Protein AF-A0A7S1M3E7-F1 (afdb_monomer)

Organism: Alexandrium catenella (NCBI:txid2925)

Solvent-accessible surface area (backbone atoms only — not comparable to full-atom values): 13168 Å² total; per-residue (Å²): 103,71,41,89,35,54,87,40,98,86,36,50,91,52,65,92,75,42,93,40,41,77,85,60,61,89,62,49,70,58,52,54,51,52,51,52,52,51,52,55,52,52,52,51,54,52,50,55,52,49,52,52,51,50,50,53,51,50,52,54,50,54,52,50,51,54,53,48,52,59,55,54,52,59,52,55,64,57,51,72,75,70,72,85,82,87,80,90,82,91,82,86,82,86,90,85,92,81,80,83,90,81,87,84,89,80,87,71,83,75,78,85,78,85,79,84,75,95,72,71,78,62,70,7,64,17,31,77,38,44,92,75,67,73,38,48,60,41,88,34,52,85,39,98,84,36,48,90,52,49,50,77,21,79,31,13,60,82,58,60,86,61,48,64,58,49,56,49,49,54,52,50,51,33,41,74,72,64,78,36,78,80,75,78,81,66,84,75,72,82,61,78,89,75,76,80,76,74,83,90,70,90,132

pLDDT: mean 76.31, std 19.25, range [38.31, 95.75]

Secondary structure (DSSP, 8-state):
-B-SSTTSTT--TTGGG-SSBS-SPTTHHHHHHHHHHHHHHHHHHHHHHHHHHHHHHHHHHHHHHHHHHHHHHHHHHHHTTT--------------------------------SS-TT---SSGGGTTTTTT---B-SSTTSTT--TTGGG-SSBSSSPTTHHHHHHHHHHHHHHTTSSPPPP--TTTTS------------

Sequence (203 aa):
RPCAWFWKPQGCENGRECCHCHLCPSGEIKARRKMKVAVLRHQGSFQEQLEMQQEELGQWGAQWEAQQHAAVGFCLDREAASAETTPASEASPSPPADSQCGQSPFMLPVPLDLAASLDSPLPSTGSALHASGKCRPCAWFWKEKGCLNGQACAHCHLCPEGELKNRKKVKETAMRIGALMPARHNIDSRSPRIVKIAPVLGA

Mean predicted aligned error: 19.82 Å

Structure (mmCIF, N/CA/C/O backbone):
data_AF-A0A7S1M3E7-F1
#
_entry.id   AF-A0A7S1M3E7-F1
#
loop_
_atom_site.group_PDB
_atom_site.id
_atom_site.type_symbol
_atom_site.label_atom_id
_atom_site.label_alt_id
_atom_site.label_comp_id
_atom_site.label_asym_id
_atom_site.label_entity_id
_atom_site.label_seq_id
_atom_site.pdbx_PDB_ins_code
_atom_site.Cartn_x
_atom_site.Cartn_y
_atom_site.Cartn_z
_atom_site.occupancy
_atom_site.B_iso_or_equiv
_atom_site.auth_seq_id
_atom_site.auth_comp_id
_atom_site.auth_asym_id
_atom_site.auth_atom_id
_atom_site.pdbx_PDB_model_num
ATOM 1 N N . ARG A 1 1 ? 16.633 4.690 -4.408 1.00 85.88 1 ARG A N 1
ATOM 2 C CA . ARG A 1 1 ? 17.541 5.095 -3.299 1.00 85.88 1 ARG A CA 1
ATOM 3 C C . ARG A 1 1 ? 18.831 5.617 -3.925 1.00 85.88 1 ARG A C 1
ATOM 5 O O . ARG A 1 1 ? 19.301 4.940 -4.829 1.00 85.88 1 ARG A O 1
ATOM 12 N N . PRO A 1 2 ? 19.358 6.790 -3.534 1.00 89.94 2 PRO A N 1
ATOM 13 C CA . PRO A 1 2 ? 20.621 7.304 -4.076 1.00 89.94 2 PRO A CA 1
ATOM 14 C C . PRO A 1 2 ? 21.805 6.397 -3.706 1.00 89.94 2 PRO A C 1
ATOM 16 O O . PRO A 1 2 ? 21.796 5.793 -2.631 1.00 89.94 2 PRO A O 1
ATOM 19 N N . CYS A 1 3 ? 22.799 6.289 -4.588 1.00 90.81 3 CYS A N 1
ATOM 20 C CA . CYS A 1 3 ? 24.003 5.489 -4.353 1.00 90.81 3 CYS A CA 1
ATOM 21 C C . CYS A 1 3 ? 24.962 6.195 -3.396 1.00 90.81 3 CYS A C 1
ATOM 23 O O . CYS A 1 3 ? 25.431 7.294 -3.678 1.00 90.81 3 CYS A O 1
ATOM 25 N N . ALA A 1 4 ? 25.299 5.541 -2.284 1.00 89.19 4 ALA A N 1
ATOM 26 C CA . ALA A 1 4 ? 26.185 6.096 -1.259 1.00 89.19 4 ALA A CA 1
ATOM 27 C C . ALA A 1 4 ? 27.633 6.328 -1.725 1.00 89.19 4 ALA A C 1
ATOM 29 O O . ALA A 1 4 ? 28.342 7.119 -1.104 1.00 89.19 4 ALA A O 1
ATOM 30 N N . TRP A 1 5 ? 28.057 5.640 -2.785 1.00 90.31 5 TRP A N 1
ATOM 31 C CA . TRP A 1 5 ? 29.446 5.602 -3.244 1.00 90.31 5 TRP A CA 1
ATOM 32 C C . TRP A 1 5 ? 29.702 6.456 -4.489 1.00 90.31 5 TRP A C 1
ATOM 34 O O . TRP A 1 5 ? 30.833 6.852 -4.723 1.00 90.31 5 TRP A O 1
ATOM 44 N N . PHE A 1 6 ? 28.658 6.837 -5.234 1.00 91.75 6 PHE A N 1
ATOM 45 C CA . PHE A 1 6 ? 28.796 7.591 -6.486 1.00 91.75 6 PHE A CA 1
ATOM 46 C C . PHE A 1 6 ? 29.530 8.937 -6.331 1.00 91.75 6 PHE A C 1
ATOM 48 O O . PHE A 1 6 ? 30.342 9.288 -7.173 1.00 91.75 6 PHE A O 1
ATOM 55 N N . TRP A 1 7 ? 29.294 9.660 -5.231 1.00 88.94 7 TRP A N 1
ATOM 56 C CA . TRP A 1 7 ? 29.936 10.954 -4.944 1.00 88.94 7 TRP A CA 1
ATOM 57 C C . TRP A 1 7 ? 31.220 10.842 -4.104 1.00 88.94 7 TRP A C 1
ATOM 59 O O . TRP A 1 7 ? 31.727 11.858 -3.626 1.00 88.94 7 TRP A O 1
ATOM 69 N N . LYS A 1 8 ? 31.720 9.627 -3.844 1.00 89.06 8 LYS A N 1
ATOM 70 C CA . LYS A 1 8 ? 32.996 9.437 -3.141 1.00 89.06 8 LYS A CA 1
ATOM 71 C C . LYS A 1 8 ? 34.165 9.463 -4.130 1.00 89.06 8 LYS A C 1
ATOM 73 O O . LYS A 1 8 ? 33.954 9.138 -5.293 1.00 89.06 8 LYS A O 1
ATOM 78 N N . PRO A 1 9 ? 35.396 9.754 -3.671 1.00 90.38 9 PRO A N 1
ATOM 79 C CA . PRO A 1 9 ? 36.577 9.753 -4.535 1.00 90.38 9 PRO A CA 1
ATOM 80 C C . PRO A 1 9 ? 36.809 8.421 -5.262 1.00 90.38 9 PRO A C 1
ATOM 82 O O . PRO A 1 9 ? 37.240 8.427 -6.405 1.00 90.38 9 PRO A O 1
ATOM 85 N N . GLN A 1 10 ? 36.481 7.287 -4.625 1.00 91.25 10 GLN A N 1
ATOM 86 C CA . GLN A 1 10 ? 36.568 5.961 -5.253 1.00 91.25 10 GLN A CA 1
ATOM 87 C C . GLN A 1 10 ? 35.447 5.679 -6.275 1.00 91.25 10 GLN A C 1
ATOM 89 O O . GLN A 1 10 ? 35.550 4.736 -7.052 1.00 91.25 10 GLN A O 1
ATOM 94 N N . GLY A 1 11 ? 34.376 6.479 -6.297 1.00 89.62 11 GLY A N 1
ATOM 95 C CA . GLY A 1 11 ? 33.209 6.243 -7.144 1.00 89.62 11 GLY A CA 1
ATOM 96 C C . GLY A 1 11 ? 32.409 4.990 -6.762 1.00 89.62 11 GLY A C 1
ATOM 97 O O . GLY A 1 11 ? 32.623 4.364 -5.724 1.00 89.62 11 GLY A O 1
ATOM 98 N N . CYS A 1 12 ? 31.418 4.644 -7.589 1.00 92.56 12 CYS A N 1
ATOM 99 C CA . CYS A 1 12 ? 30.649 3.411 -7.426 1.00 92.56 12 CYS A CA 1
ATOM 100 C C . CYS A 1 12 ? 31.256 2.281 -8.266 1.00 92.56 12 CYS A C 1
ATOM 102 O O . CYS A 1 12 ? 31.207 2.337 -9.492 1.00 92.56 12 CYS A O 1
ATOM 104 N N . GLU A 1 13 ? 31.731 1.228 -7.602 1.00 92.00 13 GLU A N 1
ATOM 105 C CA . GLU A 1 13 ? 32.361 0.054 -8.232 1.00 92.00 13 GLU A CA 1
ATOM 106 C C . GLU A 1 13 ? 31.393 -0.765 -9.105 1.00 92.00 13 GLU A C 1
ATOM 108 O O . GLU A 1 13 ? 31.806 -1.393 -10.072 1.00 92.00 13 GLU A O 1
ATOM 113 N N . ASN A 1 14 ? 30.086 -0.703 -8.828 1.00 87.44 14 ASN A N 1
ATOM 114 C CA . ASN A 1 14 ? 29.070 -1.488 -9.541 1.00 87.44 14 ASN A CA 1
ATOM 115 C C . ASN A 1 14 ? 28.629 -0.871 -10.883 1.00 87.44 14 ASN A C 1
ATOM 117 O O . ASN A 1 14 ? 27.773 -1.431 -11.565 1.00 87.44 14 ASN A O 1
ATOM 121 N N . GLY A 1 15 ? 29.136 0.311 -11.255 1.00 85.44 15 GLY A N 1
ATOM 122 C CA . GLY A 1 15 ? 28.857 0.935 -12.554 1.00 85.44 15 GLY A CA 1
ATOM 123 C C . GLY A 1 15 ? 27.365 0.965 -12.934 1.00 85.44 15 GLY A C 1
ATOM 124 O O . GLY A 1 15 ? 26.545 1.544 -12.217 1.00 85.44 15 GLY A O 1
ATOM 125 N N . ARG A 1 16 ? 27.018 0.344 -14.076 1.00 84.25 16 ARG A N 1
ATOM 126 C CA . ARG A 1 16 ? 25.635 0.242 -14.602 1.00 84.25 16 ARG A CA 1
ATOM 127 C C . ARG A 1 16 ? 24.789 -0.839 -13.921 1.00 84.25 16 ARG A C 1
ATOM 129 O O . ARG A 1 16 ? 23.570 -0.810 -14.047 1.00 84.25 16 ARG A O 1
ATOM 136 N N . GLU A 1 17 ? 25.420 -1.760 -13.202 1.00 88.00 17 GLU A N 1
ATOM 137 C CA . GLU A 1 17 ? 24.751 -2.816 -12.434 1.00 88.00 17 GLU A CA 1
ATOM 138 C C . GLU A 1 17 ? 24.369 -2.342 -11.025 1.00 88.00 17 GLU A C 1
ATOM 140 O O . GLU A 1 17 ? 23.708 -3.048 -10.265 1.00 88.00 17 GLU A O 1
ATOM 145 N N . CYS A 1 18 ? 24.740 -1.110 -10.663 1.00 89.06 18 CYS A N 1
ATOM 146 C CA . CYS A 1 18 ? 24.348 -0.523 -9.397 1.00 89.06 18 CYS A CA 1
ATOM 147 C C . CYS A 1 18 ? 22.823 -0.358 -9.314 1.00 89.06 18 CYS A C 1
ATOM 149 O O . CYS A 1 18 ? 22.222 0.476 -9.987 1.00 89.06 18 CYS A O 1
ATOM 151 N N . CYS A 1 19 ? 22.194 -1.073 -8.380 1.00 91.44 19 CYS A N 1
ATOM 152 C CA . CYS A 1 19 ? 20.762 -0.947 -8.083 1.00 91.44 19 CYS A CA 1
ATOM 153 C C . CYS A 1 19 ? 20.367 0.399 -7.431 1.00 91.44 19 CYS A C 1
ATOM 155 O O . CYS A 1 19 ? 19.221 0.585 -7.012 1.00 91.44 19 CYS A O 1
ATOM 157 N N . HIS A 1 20 ? 21.307 1.336 -7.284 1.00 90.38 20 HIS A N 1
ATOM 158 C CA . HIS A 1 20 ? 21.088 2.629 -6.648 1.00 90.38 20 HIS A CA 1
ATOM 159 C C . HIS A 1 20 ? 21.198 3.776 -7.656 1.00 90.38 20 HIS A C 1
ATOM 161 O O . HIS A 1 20 ? 21.947 3.729 -8.622 1.00 90.38 20 HIS A O 1
ATOM 167 N N . CYS A 1 21 ? 20.448 4.849 -7.411 1.00 90.44 21 CYS A N 1
ATOM 168 C CA . CYS A 1 21 ? 20.370 5.992 -8.314 1.00 90.44 21 CYS A CA 1
ATOM 169 C C . CYS A 1 21 ? 21.683 6.795 -8.316 1.00 90.44 21 CYS A C 1
ATOM 171 O O . CYS A 1 21 ? 22.115 7.260 -7.256 1.00 90.44 21 CYS A O 1
ATOM 173 N N . HIS A 1 22 ? 22.271 6.979 -9.502 1.00 92.19 22 HIS A N 1
ATOM 174 C CA . HIS A 1 22 ? 23.447 7.829 -9.765 1.00 92.19 22 HIS A CA 1
ATOM 175 C C . HIS A 1 22 ? 23.081 9.235 -10.267 1.00 92.19 22 HIS A C 1
ATOM 177 O O . HIS A 1 22 ? 23.933 10.105 -10.336 1.00 92.19 22 HIS A O 1
ATOM 183 N N . LEU A 1 23 ? 21.806 9.484 -10.572 1.00 92.50 23 LEU A N 1
ATOM 184 C CA . LEU A 1 23 ? 21.328 10.771 -11.095 1.00 92.50 23 LEU A CA 1
ATOM 185 C C . LEU A 1 23 ? 21.013 11.794 -9.995 1.00 92.50 23 LEU A C 1
ATOM 187 O O . LEU A 1 23 ? 20.622 12.921 -10.278 1.00 92.50 23 LEU A O 1
ATOM 191 N N . CYS A 1 24 ? 21.123 11.400 -8.726 1.00 90.62 24 CYS A N 1
ATOM 192 C CA . CYS A 1 24 ? 20.849 12.299 -7.616 1.00 90.62 24 CYS A CA 1
ATOM 193 C C . CYS A 1 24 ? 21.964 13.347 -7.473 1.00 90.62 24 CYS A C 1
ATOM 195 O O . CYS A 1 24 ? 23.136 12.958 -7.475 1.00 90.62 24 CYS A O 1
ATOM 197 N N . PRO A 1 25 ? 21.621 14.632 -7.265 1.00 91.88 25 PRO A N 1
ATOM 198 C CA . PRO A 1 25 ? 22.602 15.703 -7.135 1.00 91.88 25 PRO A CA 1
ATOM 199 C C . PRO A 1 25 ? 23.514 15.497 -5.918 1.00 91.88 25 PRO A C 1
ATOM 201 O O . PRO A 1 25 ? 23.195 14.749 -4.981 1.00 91.88 25 PRO A O 1
ATOM 204 N N . SER A 1 26 ? 24.670 16.162 -5.925 1.00 90.81 26 SER A N 1
ATOM 205 C CA . SER A 1 26 ? 25.619 16.087 -4.817 1.00 90.81 26 SER A CA 1
ATOM 206 C C . SER A 1 26 ? 24.954 16.559 -3.516 1.00 90.81 26 SER A C 1
ATOM 208 O O . SER A 1 26 ? 24.160 17.494 -3.481 1.00 90.81 26 SER A O 1
ATOM 210 N N . GLY A 1 27 ? 25.205 15.842 -2.418 1.00 89.44 27 GLY A N 1
ATOM 211 C CA . GLY A 1 27 ? 24.604 16.158 -1.117 1.00 89.44 27 GLY A CA 1
ATOM 212 C C . GLY A 1 27 ? 23.178 15.637 -0.880 1.00 89.44 27 GLY A C 1
ATOM 213 O O . GLY A 1 27 ? 22.764 15.603 0.279 1.00 89.44 27 GLY A O 1
ATOM 214 N N . GLU A 1 28 ? 22.470 15.110 -1.887 1.00 92.62 28 GLU A N 1
ATOM 215 C CA . GLU A 1 28 ? 21.105 14.554 -1.754 1.00 92.62 28 GLU A CA 1
ATOM 216 C C . GLU A 1 28 ? 20.996 13.507 -0.627 1.00 92.62 28 GLU A C 1
ATOM 218 O O . GLU A 1 28 ? 20.029 13.450 0.132 1.00 92.62 28 GLU A O 1
ATOM 223 N N . ILE A 1 29 ? 22.031 12.679 -0.461 1.00 89.94 29 ILE A N 1
ATOM 224 C CA . ILE A 1 29 ? 22.086 11.651 0.589 1.00 89.94 29 ILE A CA 1
ATOM 225 C C . ILE A 1 29 ? 22.125 12.283 1.980 1.00 89.94 29 ILE A C 1
ATOM 227 O O . ILE A 1 29 ? 21.448 11.811 2.896 1.00 89.94 29 ILE A O 1
ATOM 231 N N . LYS A 1 30 ? 22.905 13.358 2.142 1.00 91.88 30 LYS A N 1
ATOM 232 C CA . LYS A 1 30 ? 22.981 14.112 3.396 1.00 91.88 30 LYS A CA 1
ATOM 233 C C . LYS A 1 30 ? 21.658 14.837 3.657 1.00 91.88 30 LYS A C 1
ATOM 235 O O . LYS A 1 30 ? 21.158 14.758 4.775 1.00 91.88 30 LYS A O 1
ATOM 240 N N . ALA A 1 31 ? 21.055 15.443 2.632 1.00 93.25 31 ALA A N 1
ATOM 241 C CA . ALA A 1 31 ? 19.756 16.110 2.727 1.00 93.25 31 ALA A CA 1
ATOM 242 C C . ALA A 1 31 ? 18.652 15.147 3.196 1.00 93.25 31 ALA A C 1
ATOM 244 O O . ALA A 1 31 ? 17.974 15.421 4.186 1.00 93.25 31 ALA A O 1
ATOM 245 N N . ARG A 1 32 ? 18.547 13.958 2.585 1.00 92.00 32 ARG A N 1
ATOM 246 C CA . ARG A 1 32 ? 17.587 12.918 3.004 1.00 92.00 32 ARG A CA 1
ATOM 247 C C . ARG A 1 32 ? 17.817 12.436 4.434 1.00 92.00 32 ARG A C 1
ATOM 249 O O . ARG A 1 32 ? 16.853 12.218 5.163 1.00 92.00 32 ARG A O 1
ATOM 256 N N . ARG A 1 33 ? 19.078 12.267 4.857 1.00 92.94 33 ARG A N 1
ATOM 257 C CA . ARG A 1 33 ? 19.410 11.899 6.248 1.00 92.94 33 ARG A CA 1
ATOM 258 C C . ARG A 1 33 ? 18.991 12.995 7.227 1.00 92.94 33 ARG A C 1
ATOM 260 O O . ARG A 1 33 ? 18.352 12.680 8.224 1.00 92.94 33 ARG A O 1
ATOM 267 N N . LYS A 1 34 ? 19.289 14.262 6.920 1.00 95.75 34 LYS A N 1
ATOM 268 C CA . LYS A 1 34 ? 18.890 15.417 7.739 1.00 95.75 34 LYS A CA 1
ATOM 269 C C . LYS A 1 34 ? 17.369 15.512 7.863 1.00 95.75 34 LYS A C 1
ATOM 271 O O . LYS A 1 34 ? 16.866 15.641 8.972 1.00 95.75 34 LYS A O 1
ATOM 276 N N . MET A 1 35 ? 16.647 15.368 6.751 1.00 92.12 35 MET A N 1
ATOM 277 C CA . MET A 1 35 ? 15.183 15.348 6.736 1.00 92.12 35 MET A CA 1
ATOM 278 C C . MET A 1 35 ? 14.625 14.206 7.594 1.00 92.12 35 MET A C 1
ATOM 280 O O . MET A 1 35 ? 13.752 14.441 8.421 1.00 92.12 35 MET A O 1
ATOM 284 N N . LYS A 1 36 ? 15.169 12.987 7.473 1.00 93.06 36 LYS A N 1
ATOM 285 C CA . LYS A 1 36 ? 14.751 11.850 8.308 1.00 93.06 36 LYS A CA 1
ATOM 286 C C . LYS A 1 36 ? 14.967 12.120 9.802 1.00 93.06 36 LYS A C 1
ATOM 288 O O . LYS A 1 36 ? 14.090 11.814 10.599 1.00 93.06 36 LYS A O 1
ATOM 293 N N . VAL A 1 37 ? 16.111 12.695 10.180 1.00 93.88 37 VAL A N 1
ATOM 294 C CA . VAL A 1 37 ? 16.397 13.064 11.578 1.00 93.88 37 VAL A CA 1
ATOM 295 C C . VAL A 1 37 ? 15.431 14.142 12.075 1.00 93.88 37 VAL A C 1
ATOM 297 O O . VAL A 1 37 ? 14.943 14.036 13.194 1.00 93.88 37 VAL A O 1
ATOM 300 N N . ALA A 1 38 ? 15.114 15.146 11.253 1.00 93.50 38 ALA A N 1
ATOM 301 C CA . ALA A 1 38 ? 14.145 16.182 11.609 1.00 93.50 38 ALA A CA 1
ATOM 302 C C . ALA A 1 38 ? 12.744 15.599 11.858 1.00 93.50 38 ALA A C 1
ATOM 304 O O . ALA A 1 38 ? 12.120 15.928 12.861 1.00 93.50 38 ALA A O 1
ATOM 305 N N . VAL A 1 39 ? 12.293 14.674 11.003 1.00 93.25 39 VAL A N 1
ATOM 306 C CA . VAL A 1 39 ? 11.014 13.966 11.179 1.00 93.25 39 VAL A CA 1
ATOM 307 C C . VAL A 1 39 ? 10.993 13.171 12.484 1.00 93.25 39 VAL A C 1
ATOM 309 O O . VAL A 1 39 ? 10.017 13.253 13.220 1.00 93.25 39 VAL A O 1
ATOM 312 N N . LEU A 1 40 ? 12.063 12.435 12.800 1.00 91.50 40 LEU A N 1
ATOM 313 C CA . LEU A 1 40 ? 12.136 11.665 14.047 1.00 91.50 40 LEU A CA 1
ATOM 314 C C . LEU A 1 40 ? 12.099 12.566 15.290 1.00 91.50 40 LEU A C 1
ATOM 316 O O . LEU A 1 40 ? 11.433 12.224 16.259 1.00 91.50 40 LEU A O 1
ATOM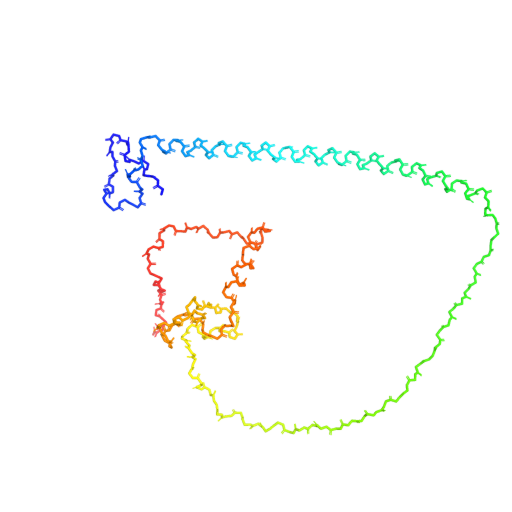 320 N N . ARG A 1 41 ? 12.752 13.736 15.253 1.00 90.62 41 ARG A N 1
ATOM 321 C CA . ARG A 1 41 ? 12.672 14.722 16.345 1.00 90.62 41 ARG A CA 1
ATOM 322 C C . ARG A 1 41 ? 11.263 15.284 16.510 1.00 90.62 41 ARG A C 1
ATOM 324 O O . ARG A 1 41 ? 10.782 15.356 17.629 1.00 90.62 41 ARG A O 1
ATOM 331 N N . HIS A 1 42 ? 10.604 15.632 15.404 1.00 91.81 42 HIS A N 1
ATOM 332 C CA . HIS A 1 42 ? 9.232 16.141 15.438 1.00 91.81 42 HIS A CA 1
ATOM 333 C C . HIS A 1 42 ? 8.228 15.083 15.925 1.00 91.81 42 HIS A C 1
ATOM 335 O O . HIS A 1 42 ? 7.242 15.410 16.575 1.00 91.81 42 HIS A O 1
ATOM 341 N N . GLN A 1 43 ? 8.445 13.804 15.604 1.00 86.31 43 GLN A N 1
ATOM 342 C CA . GLN A 1 43 ? 7.615 12.722 16.144 1.00 86.31 43 GLN A CA 1
ATOM 343 C C . GLN A 1 43 ? 7.793 12.585 17.658 1.00 86.31 43 GLN A C 1
ATOM 345 O O . GLN A 1 43 ? 6.794 12.460 18.356 1.00 86.31 43 GLN A O 1
ATOM 350 N N . GLY A 1 44 ? 9.031 12.677 18.159 1.00 87.62 44 GLY A N 1
ATOM 351 C CA . GLY A 1 44 ? 9.304 12.677 19.599 1.00 87.62 44 GLY A CA 1
ATOM 352 C C . GLY A 1 44 ? 8.614 13.832 20.326 1.00 87.62 44 GLY A C 1
ATOM 353 O O . GLY A 1 44 ? 7.904 13.592 21.294 1.00 87.62 44 GLY A O 1
ATOM 354 N N . SER A 1 45 ? 8.727 15.058 19.803 1.00 87.88 45 SER A N 1
ATOM 355 C CA . SER A 1 45 ? 8.070 16.223 20.414 1.00 87.88 45 SER A CA 1
ATOM 356 C C . SER A 1 45 ? 6.544 16.123 20.391 1.00 87.88 45 SER A C 1
ATOM 358 O O . SER A 1 45 ? 5.888 16.547 21.331 1.00 87.88 45 SER A O 1
ATOM 360 N N . PHE A 1 46 ? 5.963 15.559 19.327 1.00 92.06 46 PHE A N 1
ATOM 361 C CA . PHE A 1 46 ? 4.514 15.356 19.253 1.00 92.06 46 PHE A CA 1
ATOM 362 C C . PHE A 1 46 ? 4.025 14.322 20.272 1.00 92.06 46 PHE A C 1
ATOM 364 O O . PHE A 1 46 ? 2.971 14.509 20.870 1.00 92.06 46 PHE A O 1
ATOM 371 N N . GLN A 1 47 ? 4.787 13.245 20.478 1.00 89.12 47 GLN A N 1
ATOM 372 C CA . GLN A 1 47 ? 4.446 12.226 21.465 1.00 89.12 47 GLN A CA 1
ATOM 373 C C . GLN A 1 47 ? 4.538 12.768 22.898 1.00 89.12 47 GLN A C 1
ATOM 375 O O . GLN A 1 47 ? 3.600 12.578 23.661 1.00 89.12 47 GLN A O 1
ATOM 380 N N . GLU A 1 48 ? 5.592 13.517 23.225 1.00 91.12 48 GLU A N 1
ATOM 381 C CA . GLU A 1 48 ? 5.746 14.189 24.526 1.00 91.12 48 GLU A CA 1
ATOM 382 C C . GLU A 1 48 ? 4.599 15.181 24.791 1.00 91.12 48 GLU A C 1
ATOM 384 O O . GLU A 1 48 ? 4.046 15.247 25.885 1.00 91.12 48 GLU A O 1
ATOM 389 N N . GLN A 1 49 ? 4.161 15.902 23.755 1.00 93.12 49 GLN A N 1
ATOM 390 C CA . GLN A 1 49 ? 3.042 16.837 23.853 1.00 93.12 49 GLN A CA 1
ATOM 391 C C . GLN A 1 49 ? 1.685 16.132 24.043 1.00 93.12 49 GLN A C 1
ATOM 393 O O . GLN A 1 49 ? 0.811 16.666 24.725 1.00 93.12 49 GLN A O 1
ATOM 398 N N . LEU A 1 50 ? 1.501 14.938 23.466 1.00 94.31 50 LEU A N 1
ATOM 399 C CA . LEU A 1 50 ? 0.324 14.096 23.712 1.00 94.31 50 LEU A CA 1
ATOM 400 C C . LEU A 1 50 ? 0.323 13.517 25.129 1.00 94.31 50 LEU A C 1
ATOM 402 O O . LEU A 1 50 ? -0.726 13.513 25.766 1.00 94.31 50 LEU A O 1
ATOM 406 N N . GLU A 1 51 ? 1.476 13.053 25.614 1.00 92.12 51 GLU A N 1
ATOM 407 C CA . GLU A 1 51 ? 1.636 12.550 26.983 1.00 92.12 51 GLU A CA 1
ATOM 408 C C . GLU A 1 51 ? 1.301 13.653 27.997 1.00 92.12 51 GLU A C 1
ATOM 410 O O . GLU A 1 51 ? 0.444 13.446 28.853 1.00 92.12 51 GLU A O 1
ATOM 415 N N . MET A 1 52 ? 1.838 14.864 27.814 1.00 93.19 52 MET A N 1
ATOM 416 C CA . MET A 1 52 ? 1.512 16.028 28.647 1.00 9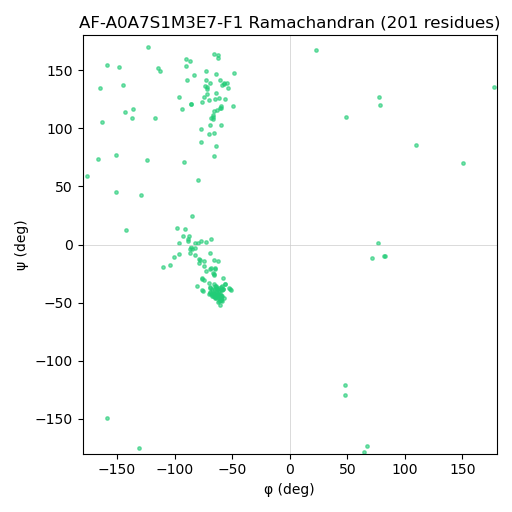3.19 52 MET A CA 1
ATOM 417 C C . MET A 1 52 ? 0.015 16.379 28.610 1.00 93.19 52 MET A C 1
ATOM 419 O O . MET A 1 52 ? -0.593 16.613 29.651 1.00 93.19 52 MET A O 1
ATOM 423 N N . GLN A 1 53 ? -0.614 16.374 27.429 1.00 93.62 53 GLN A N 1
ATOM 424 C CA . GLN A 1 53 ? -2.054 16.637 27.315 1.00 93.62 53 GLN A CA 1
ATOM 425 C C . GLN A 1 53 ? -2.893 15.550 28.008 1.00 93.62 53 GLN A C 1
ATOM 427 O O . GLN A 1 53 ? -3.934 15.844 28.592 1.00 93.62 53 GLN A O 1
ATOM 432 N N . GLN A 1 54 ? -2.456 14.290 27.955 1.00 92.31 54 GLN A N 1
ATOM 433 C CA . GLN A 1 54 ? -3.130 13.188 28.635 1.00 92.31 54 GLN A CA 1
ATOM 434 C C . GLN A 1 54 ? -2.985 13.289 30.160 1.00 92.31 54 GLN A C 1
ATOM 436 O O . GLN A 1 54 ? -3.949 13.015 30.874 1.00 92.31 54 GLN A O 1
ATOM 441 N N . GLU A 1 55 ? -1.826 13.728 30.657 1.00 91.00 55 GLU A N 1
ATOM 442 C CA . GLU A 1 55 ? -1.612 14.033 32.075 1.00 91.00 55 GLU A CA 1
ATOM 443 C C . GLU A 1 55 ? -2.493 15.194 32.551 1.00 91.00 55 GLU A C 1
ATOM 445 O O . GLU A 1 55 ? -3.135 15.074 33.594 1.00 91.00 55 GLU A O 1
ATOM 450 N N . GLU A 1 56 ? -2.589 16.286 31.784 1.00 92.25 56 GLU A N 1
ATOM 451 C CA . GLU A 1 56 ? -3.490 17.409 32.090 1.00 92.25 56 GLU A CA 1
ATOM 452 C C . GLU A 1 56 ? -4.957 16.958 32.146 1.00 92.25 56 GLU A C 1
ATOM 454 O O . GLU A 1 56 ? -5.676 17.283 33.094 1.00 92.25 56 GLU A O 1
ATOM 459 N N . LEU A 1 57 ? -5.399 16.156 31.170 1.00 88.19 57 LEU A N 1
ATOM 460 C CA . LEU A 1 57 ? -6.750 15.588 31.163 1.00 88.19 57 LEU A CA 1
ATOM 461 C C . LEU A 1 57 ? -6.985 14.649 32.354 1.00 88.19 57 LEU A C 1
ATOM 463 O O . LEU A 1 57 ? -8.065 14.673 32.942 1.00 88.19 57 LEU A O 1
ATOM 467 N N . GLY A 1 58 ? -5.984 13.853 32.738 1.00 87.25 58 GLY A N 1
ATOM 468 C CA . GLY A 1 58 ? -6.045 12.992 33.919 1.00 87.25 58 GLY A CA 1
ATOM 469 C C . GLY A 1 58 ? -6.171 13.785 35.223 1.00 87.25 58 GLY A C 1
ATOM 470 O O . GLY A 1 58 ? -6.993 13.442 36.073 1.00 87.25 58 GLY A O 1
ATOM 471 N N . GLN A 1 59 ? -5.418 14.880 35.364 1.00 86.56 59 GLN A N 1
ATOM 472 C CA . GLN A 1 59 ? -5.502 15.776 36.523 1.00 86.56 59 GLN A CA 1
ATOM 473 C C . GLN A 1 59 ? -6.873 16.451 36.620 1.00 86.56 59 GLN A C 1
ATOM 475 O O . GLN A 1 59 ? -7.467 16.499 37.699 1.00 86.56 59 GLN A O 1
ATOM 480 N N . TRP A 1 60 ? -7.403 16.931 35.492 1.00 83.31 60 TRP A N 1
ATOM 481 C CA . TRP A 1 60 ? -8.721 17.561 35.454 1.00 83.31 60 TRP A CA 1
ATOM 482 C C . TRP A 1 60 ? -9.848 16.555 35.732 1.00 83.31 60 TRP A C 1
ATOM 484 O O . TRP A 1 60 ? -10.782 16.868 36.468 1.00 83.31 60 TRP A O 1
ATOM 494 N N . GLY A 1 61 ? -9.725 15.319 35.230 1.00 82.31 61 GLY A N 1
ATOM 495 C CA . GLY A 1 61 ? -10.642 14.217 35.538 1.00 82.31 61 GLY A CA 1
ATOM 496 C C . GLY A 1 61 ? -10.683 13.876 37.030 1.00 82.31 61 GLY A C 1
ATOM 497 O O . GLY A 1 61 ? -11.762 13.838 37.618 1.00 82.31 61 GLY A O 1
ATOM 498 N N . ALA A 1 62 ? -9.518 13.729 37.671 1.00 77.12 62 ALA A N 1
ATOM 499 C CA . ALA A 1 62 ? -9.432 13.464 39.109 1.00 77.12 62 ALA A CA 1
ATOM 500 C C . ALA A 1 62 ? -10.014 14.612 39.956 1.00 77.12 62 ALA A C 1
ATOM 502 O O . ALA A 1 62 ? -10.680 14.378 40.967 1.00 77.12 62 ALA A O 1
ATOM 503 N N . GLN A 1 63 ? -9.796 15.864 39.537 1.00 83.44 63 GLN A N 1
ATOM 504 C CA . GLN A 1 63 ? -10.370 17.037 40.198 1.00 83.44 63 GLN A CA 1
ATOM 505 C C . GLN A 1 63 ? -11.902 17.074 40.078 1.00 83.44 63 GLN A C 1
ATOM 507 O O . GLN A 1 63 ? -12.590 17.372 41.057 1.00 83.44 63 GLN A O 1
ATOM 512 N N . TRP A 1 64 ? -12.436 16.746 38.901 1.00 74.44 64 TRP A N 1
ATOM 513 C CA . TRP A 1 64 ? -13.874 16.667 38.651 1.00 74.44 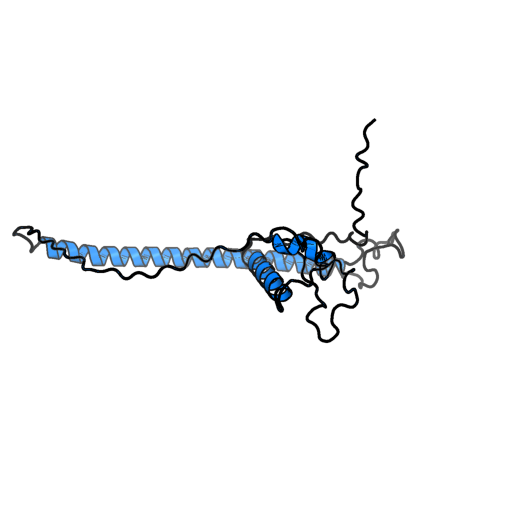64 TRP A CA 1
ATOM 514 C C . TRP A 1 64 ? -14.549 15.549 39.466 1.00 74.44 64 TRP A C 1
ATOM 516 O O . TRP A 1 64 ? -15.569 15.796 40.111 1.00 74.44 64 TRP A O 1
ATOM 526 N N . GLU A 1 65 ? -13.962 14.348 39.522 1.00 73.25 65 GLU A N 1
ATOM 527 C CA . GLU A 1 65 ? -14.479 13.225 40.324 1.00 73.25 65 GLU A CA 1
ATOM 528 C C . GLU A 1 65 ? -14.483 13.531 41.830 1.00 73.25 65 GLU A C 1
ATOM 530 O O . GLU A 1 65 ? -15.479 13.278 42.511 1.00 73.25 65 GLU A O 1
ATOM 535 N N . ALA A 1 66 ? -13.420 14.150 42.356 1.00 70.62 66 ALA A N 1
ATOM 536 C CA . ALA A 1 66 ? -13.362 14.568 43.758 1.00 70.62 66 ALA A CA 1
ATOM 537 C C . ALA A 1 66 ? -14.463 15.586 44.110 1.00 70.62 66 ALA A C 1
ATOM 539 O O . ALA A 1 66 ? -15.071 15.512 45.181 1.00 70.62 66 ALA A O 1
ATOM 540 N N . GLN A 1 67 ? -14.756 16.517 43.198 1.00 74.94 67 GLN A N 1
ATOM 541 C CA . GLN A 1 67 ? -15.818 17.504 43.379 1.00 74.94 67 GLN A CA 1
ATOM 542 C C . GLN A 1 67 ? -17.216 16.861 43.330 1.00 74.94 67 GLN A C 1
ATOM 544 O O . GLN A 1 67 ? -18.085 17.234 44.120 1.00 74.94 67 GLN A O 1
ATOM 549 N N . GLN A 1 68 ? -17.426 15.852 42.476 1.00 69.81 68 GLN A N 1
ATOM 550 C CA . GLN A 1 68 ? -18.667 15.072 42.462 1.00 69.81 68 GLN A CA 1
ATOM 551 C C . GLN A 1 68 ? -18.837 14.235 43.733 1.00 69.81 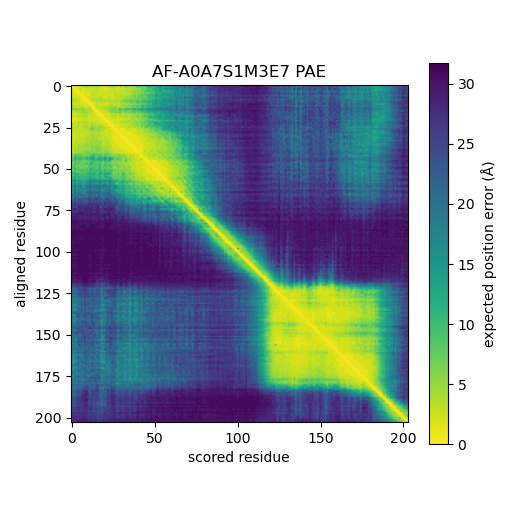68 GLN A C 1
ATOM 553 O O . GLN A 1 68 ? -19.916 14.263 44.316 1.00 69.81 68 GLN A O 1
ATOM 558 N N . HIS A 1 69 ? -17.790 13.555 44.214 1.00 63.09 69 HIS A N 1
ATOM 559 C CA . HIS A 1 69 ? -17.833 12.777 45.460 1.00 63.09 69 HIS A CA 1
ATOM 560 C C . HIS A 1 69 ? -18.140 13.645 46.689 1.00 63.09 69 HIS A C 1
ATOM 562 O O . HIS A 1 69 ? -18.914 13.231 47.552 1.00 63.09 69 HIS A O 1
ATOM 568 N N . ALA A 1 70 ? -17.613 14.873 46.744 1.00 59.12 70 ALA A N 1
ATOM 569 C CA . ALA A 1 70 ? -17.985 15.840 47.776 1.00 59.12 70 ALA A CA 1
ATOM 570 C C . ALA A 1 70 ? -19.473 16.248 47.692 1.00 59.12 70 ALA A C 1
ATOM 572 O O . ALA A 1 70 ? -20.121 16.432 48.721 1.00 59.12 70 ALA A O 1
ATOM 573 N N . ALA A 1 71 ? -20.036 16.343 46.482 1.00 55.06 71 ALA A N 1
ATOM 574 C CA . ALA A 1 71 ? -21.445 16.676 46.271 1.00 55.06 71 ALA A CA 1
ATOM 575 C C . ALA A 1 71 ? -22.406 15.504 46.567 1.00 55.06 71 ALA A C 1
ATOM 577 O O . ALA A 1 71 ? -23.460 15.735 47.157 1.00 55.06 71 ALA A O 1
ATOM 578 N N . VAL A 1 72 ? -22.065 14.253 46.219 1.00 57.41 72 VAL A N 1
ATOM 579 C CA . VAL A 1 72 ? -22.900 13.078 46.562 1.00 57.41 72 VAL A CA 1
ATOM 580 C C . VAL A 1 72 ? -22.781 12.658 48.029 1.00 57.41 72 VAL A C 1
ATOM 582 O O . VAL A 1 72 ? -23.775 12.202 48.593 1.00 57.41 72 VAL A O 1
ATOM 585 N N . GLY A 1 73 ? -21.633 12.877 48.685 1.00 53.72 73 GLY A N 1
ATOM 586 C CA . GLY A 1 73 ? -21.502 12.696 50.138 1.00 53.72 73 GLY A CA 1
ATOM 587 C C . GLY A 1 73 ? -22.478 13.581 50.922 1.00 53.72 73 GLY A C 1
ATOM 588 O O . GLY A 1 73 ? -23.143 13.114 51.839 1.00 53.72 73 GLY A O 1
ATOM 589 N N . PHE A 1 74 ? -22.684 14.821 50.466 1.00 49.03 74 PHE A N 1
ATOM 590 C CA . PHE A 1 74 ? -23.646 15.751 51.064 1.00 49.03 74 PHE A CA 1
ATOM 591 C C . PHE A 1 74 ? -25.121 15.316 50.916 1.00 49.03 74 PHE A C 1
ATOM 593 O O . PHE A 1 74 ? -25.964 15.710 51.724 1.00 49.03 74 PHE A O 1
ATOM 600 N N . CYS A 1 75 ? -25.461 14.499 49.913 1.00 51.19 75 CYS A N 1
ATOM 601 C CA . CYS A 1 75 ? -26.821 13.974 49.744 1.00 51.19 75 CYS A CA 1
ATOM 602 C C . CYS A 1 75 ? -27.102 12.763 50.651 1.00 51.19 75 CYS A C 1
ATOM 604 O O . CYS A 1 75 ? -28.210 12.644 51.171 1.00 51.19 75 CYS A O 1
ATOM 606 N N . LEU A 1 76 ? -26.110 11.899 50.894 1.00 50.91 76 LEU A N 1
ATOM 607 C CA . LEU A 1 76 ? -26.283 10.694 51.720 1.00 50.91 76 LEU A CA 1
ATOM 608 C C . LEU A 1 76 ? -26.371 11.004 53.226 1.00 50.91 76 LEU A C 1
ATOM 610 O O . LEU A 1 76 ? -27.120 10.334 53.934 1.00 50.91 76 LEU A O 1
ATOM 614 N N . ASP A 1 77 ? -25.718 12.069 53.705 1.00 41.56 77 ASP A N 1
ATOM 615 C CA . ASP A 1 77 ? -25.866 12.526 55.098 1.00 41.56 77 ASP A CA 1
ATOM 616 C C . ASP A 1 77 ? -27.227 13.206 55.366 1.00 41.56 77 ASP A C 1
ATOM 618 O O . ASP A 1 77 ? -27.706 13.232 56.501 1.00 41.56 77 ASP A O 1
ATOM 622 N N . ARG A 1 78 ? -27.893 13.735 54.326 1.00 43.00 78 ARG A N 1
ATOM 623 C CA . ARG A 1 78 ? -29.245 14.318 54.434 1.00 43.00 78 ARG A CA 1
ATOM 624 C C . ARG A 1 78 ? -30.319 13.234 54.557 1.00 43.00 78 ARG A C 1
ATOM 626 O O . ARG A 1 78 ? -31.258 13.401 55.331 1.00 43.00 78 ARG A O 1
ATOM 633 N N . GLU A 1 79 ? -30.182 12.136 53.818 1.00 44.44 79 GLU A N 1
ATOM 634 C CA . GLU A 1 79 ? -31.151 11.031 53.821 1.00 44.44 79 GLU A CA 1
ATOM 635 C C . GLU A 1 79 ? -31.022 10.150 55.079 1.00 44.44 79 GLU A C 1
ATOM 637 O O . GLU A 1 79 ? -32.020 9.647 55.597 1.00 44.44 79 GLU A O 1
ATOM 642 N N . ALA A 1 80 ? -29.815 10.056 55.655 1.00 45.16 80 ALA A N 1
ATOM 643 C CA . ALA A 1 80 ? -29.582 9.401 56.946 1.00 45.16 80 ALA A CA 1
ATOM 644 C C . ALA A 1 80 ? -30.278 10.109 58.128 1.00 45.16 80 ALA A C 1
ATOM 646 O O . ALA A 1 80 ? -30.529 9.487 59.158 1.00 45.16 80 ALA A O 1
ATOM 647 N N . ALA A 1 81 ? -30.641 11.389 57.982 1.00 48.03 81 ALA A N 1
ATOM 648 C CA . ALA A 1 81 ? -31.391 12.139 58.988 1.00 48.03 81 ALA A CA 1
ATOM 649 C C . ALA A 1 81 ? -32.926 12.016 58.846 1.00 48.03 81 ALA A C 1
ATOM 651 O O . ALA A 1 81 ? -33.651 12.706 59.563 1.00 48.03 81 ALA A O 1
ATOM 652 N N . SER A 1 82 ? -33.462 11.200 57.924 1.00 51.72 82 SER A N 1
ATOM 653 C CA . SER A 1 82 ? -34.922 11.123 57.699 1.00 51.72 82 SER A CA 1
ATOM 654 C C . SER A 1 82 ? -35.514 9.743 57.384 1.00 51.72 82 SER A C 1
ATOM 656 O O . SER A 1 82 ? -36.691 9.679 57.042 1.00 51.72 82 SER A O 1
ATOM 658 N N . ALA A 1 83 ? -34.790 8.635 57.554 1.00 43.66 83 ALA A N 1
ATOM 659 C CA . ALA A 1 83 ? -35.346 7.307 57.271 1.00 43.66 83 ALA A CA 1
ATOM 660 C C . ALA A 1 83 ? -35.268 6.344 58.468 1.00 43.66 83 ALA A C 1
ATOM 662 O O . ALA A 1 83 ? -34.513 5.375 58.460 1.00 43.66 83 ALA A O 1
ATOM 663 N N . GLU A 1 84 ? -36.105 6.574 59.484 1.00 47.28 84 GLU A N 1
ATOM 664 C CA . GLU A 1 84 ? -36.668 5.466 60.265 1.00 47.28 84 GLU A CA 1
ATOM 665 C C . GLU A 1 84 ? -37.978 5.000 59.605 1.00 47.28 84 GLU A C 1
ATOM 667 O O . GLU A 1 84 ? -38.786 5.830 59.187 1.00 47.28 84 GLU A O 1
ATOM 672 N N . THR A 1 85 ? -38.202 3.676 59.614 1.00 38.31 85 THR A N 1
ATOM 673 C CA . THR A 1 85 ? -39.429 2.903 59.268 1.00 38.31 85 THR A CA 1
ATOM 674 C C . THR A 1 85 ? -39.374 2.080 57.958 1.00 38.31 85 THR A C 1
ATOM 676 O O . THR A 1 85 ? -39.746 2.548 56.890 1.00 38.31 85 THR A O 1
ATOM 679 N N . THR A 1 86 ? -38.833 0.854 58.083 1.00 43.59 86 THR A N 1
ATOM 680 C CA . THR A 1 86 ? -39.353 -0.498 57.697 1.00 43.59 86 THR A CA 1
ATOM 681 C C . THR A 1 86 ? -40.443 -0.677 56.598 1.00 43.59 86 THR A C 1
ATOM 683 O O . THR A 1 86 ? -41.241 0.215 56.350 1.00 43.59 86 THR A O 1
ATOM 686 N N . PRO A 1 87 ? -40.692 -1.917 56.103 1.00 50.16 87 PRO A N 1
ATOM 687 C CA . PRO A 1 87 ? -39.796 -2.881 55.455 1.00 50.16 87 PRO A CA 1
ATOM 688 C C . PRO A 1 87 ? -40.386 -3.434 54.121 1.00 50.16 87 PRO A C 1
ATOM 690 O O . PRO A 1 87 ? -41.436 -3.018 53.639 1.00 50.16 87 PRO A O 1
ATOM 693 N N . ALA A 1 88 ? -39.666 -4.397 53.539 1.00 47.03 88 ALA A N 1
ATOM 694 C CA . ALA A 1 88 ? -39.924 -5.122 52.295 1.00 47.03 88 ALA A CA 1
ATOM 695 C C . ALA A 1 88 ? -41.343 -5.704 52.111 1.00 47.03 88 ALA A C 1
ATOM 697 O O . ALA A 1 88 ? -41.949 -6.213 53.052 1.00 47.03 88 ALA A O 1
ATOM 698 N N . SER A 1 89 ? -41.799 -5.740 50.853 1.00 43.75 89 SER A N 1
ATOM 699 C CA . SER A 1 89 ? -42.882 -6.617 50.397 1.00 43.75 89 SER A CA 1
ATOM 700 C C . SER A 1 89 ? -42.591 -7.127 48.981 1.00 43.75 89 SER A C 1
ATOM 702 O O . SER A 1 89 ? -42.521 -6.357 48.022 1.00 43.75 89 SER A O 1
ATOM 704 N N . GLU A 1 90 ? -42.373 -8.439 48.896 1.00 46.53 90 GLU A N 1
ATOM 705 C CA . GLU A 1 90 ? -42.340 -9.269 47.692 1.00 46.53 90 GLU A CA 1
ATOM 706 C C . GLU A 1 90 ? -43.617 -9.133 46.854 1.00 46.53 90 GLU A C 1
ATOM 708 O O . GLU A 1 90 ? -44.719 -9.209 47.392 1.00 46.53 90 GLU A O 1
ATOM 713 N N . ALA A 1 91 ? -43.472 -9.067 45.527 1.00 40.03 91 ALA A N 1
ATOM 714 C CA . ALA A 1 91 ? -44.472 -9.599 44.599 1.00 40.03 91 ALA A CA 1
ATOM 715 C C . ALA A 1 91 ? -43.890 -9.775 43.185 1.00 40.03 91 ALA A C 1
ATOM 717 O O . ALA A 1 91 ? -43.721 -8.821 42.428 1.00 40.03 91 ALA A O 1
ATOM 718 N N . SER A 1 92 ? -43.622 -11.030 42.826 1.00 51.28 92 SER A N 1
ATOM 719 C CA . SER A 1 92 ? -43.606 -11.522 41.444 1.00 51.28 92 SER A CA 1
ATOM 720 C C . SER A 1 92 ? -45.044 -11.861 41.025 1.00 51.28 92 SER A C 1
ATOM 722 O O . SER A 1 92 ? -45.815 -12.321 41.870 1.00 51.28 92 SER A O 1
ATOM 724 N N . PRO A 1 93 ? -45.424 -11.661 39.750 1.00 52.19 93 PRO A N 1
ATOM 725 C CA . PRO A 1 93 ? -46.006 -12.793 39.021 1.00 52.19 93 PRO A CA 1
ATOM 726 C C . PRO A 1 93 ? -45.646 -12.840 37.519 1.00 52.19 93 PRO A C 1
ATOM 728 O O . PRO A 1 93 ? -45.716 -11.850 36.796 1.00 52.19 93 PRO A O 1
ATOM 731 N N . SER A 1 94 ? -45.334 -14.047 37.042 1.00 46.75 94 SER A N 1
ATOM 732 C CA . SER A 1 94 ? -45.644 -14.541 35.680 1.00 46.75 94 SER A CA 1
ATOM 733 C C . SER A 1 94 ? -47.025 -15.225 35.748 1.00 46.75 94 SER A C 1
ATOM 735 O O . SER A 1 94 ? -47.362 -15.647 36.862 1.00 46.75 94 SER A O 1
ATOM 737 N N . PRO A 1 95 ? -47.871 -15.342 34.686 1.00 55.22 95 PRO A N 1
ATOM 738 C CA . PRO A 1 95 ? -47.654 -16.157 33.459 1.00 55.22 95 PRO A CA 1
ATOM 739 C C . PRO A 1 95 ? -48.548 -15.646 32.263 1.00 55.22 95 PRO A C 1
ATOM 741 O O . PRO A 1 95 ? -48.867 -14.458 32.276 1.00 55.22 95 PRO A O 1
ATOM 744 N N . PRO A 1 96 ? -49.047 -16.436 31.271 1.00 51.84 96 PRO A N 1
ATOM 745 C CA . PRO A 1 96 ? -48.688 -17.771 30.786 1.00 51.84 96 PRO A CA 1
ATOM 746 C C . PRO A 1 96 ? -48.337 -17.846 29.285 1.00 51.84 96 PRO A C 1
ATOM 748 O O . PRO A 1 96 ? -48.526 -16.925 28.494 1.00 51.84 96 PRO A O 1
ATOM 751 N N . ALA A 1 97 ? -47.815 -19.021 28.936 1.00 50.44 97 ALA A N 1
ATOM 752 C CA . ALA A 1 97 ? -47.678 -19.530 27.587 1.00 50.44 97 ALA A CA 1
ATOM 753 C C . ALA A 1 97 ? -49.037 -19.957 27.017 1.00 50.44 97 ALA A C 1
ATOM 755 O O . ALA A 1 97 ? -49.795 -20.666 27.670 1.00 50.44 97 ALA A O 1
ATOM 756 N N . ASP A 1 98 ? -49.254 -19.589 25.764 1.00 44.72 98 ASP A N 1
ATOM 757 C CA . ASP A 1 98 ? -50.264 -20.099 24.847 1.00 44.72 98 ASP A CA 1
ATOM 758 C C . ASP A 1 98 ? -49.645 -20.006 23.448 1.00 44.72 98 ASP A C 1
ATOM 760 O O . ASP A 1 98 ? -48.842 -19.118 23.180 1.00 44.72 98 ASP A O 1
ATOM 764 N N . SER A 1 99 ? -49.972 -20.795 22.444 1.00 52.22 99 SER A N 1
ATOM 765 C CA . SER A 1 99 ? -50.641 -22.078 22.301 1.00 52.22 99 SER A CA 1
ATOM 766 C C . SER A 1 99 ? -50.680 -22.252 20.779 1.00 52.22 99 SER A C 1
ATOM 768 O O . SER A 1 99 ? -51.046 -21.319 20.069 1.00 52.22 99 SER A O 1
ATOM 770 N N . GLN A 1 100 ? -50.355 -23.459 20.312 1.00 55.72 100 GLN A N 1
ATOM 771 C CA . GLN A 1 100 ? -50.595 -23.999 18.959 1.00 55.72 100 GLN A CA 1
ATOM 772 C C . GLN A 1 100 ? -49.629 -23.543 17.845 1.00 55.72 100 GLN A C 1
ATOM 774 O O . GLN A 1 100 ? -49.393 -22.364 17.633 1.00 55.72 100 GLN A O 1
ATOM 779 N N . CYS A 1 101 ? -48.892 -24.444 17.182 1.00 41.84 101 CYS A N 1
ATOM 780 C CA . CYS A 1 101 ? -49.244 -25.676 16.443 1.00 41.84 101 CYS A CA 1
ATOM 781 C C . CYS A 1 101 ? -49.819 -25.392 15.045 1.00 41.84 101 CYS A C 1
ATOM 783 O O . CYS A 1 101 ? -50.783 -24.654 14.890 1.00 41.84 101 CYS A O 1
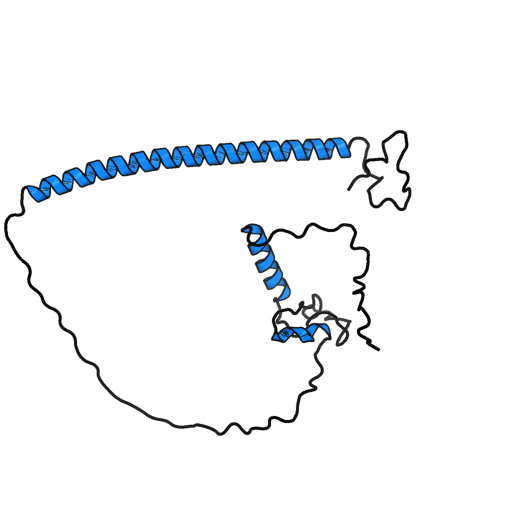ATOM 785 N N . GLY A 1 102 ? -49.208 -26.030 14.043 1.00 45.81 102 GLY A N 1
ATOM 786 C CA . GLY A 1 102 ? -49.553 -25.964 12.622 1.00 45.81 102 GLY A CA 1
ATOM 787 C C . GLY A 1 102 ? -48.290 -26.175 11.784 1.00 45.81 102 GLY A C 1
ATOM 788 O O . GLY A 1 102 ? -47.636 -25.222 11.390 1.00 45.81 102 GLY A O 1
ATOM 789 N N . GLN A 1 103 ? -47.732 -27.387 11.756 1.00 49.41 103 GLN A N 1
ATOM 790 C CA . GLN A 1 103 ? -47.942 -28.347 10.661 1.00 49.41 103 GLN A CA 1
ATOM 791 C C . GLN A 1 103 ? -47.739 -27.736 9.266 1.00 49.41 103 GLN A C 1
ATOM 793 O O . GLN A 1 103 ? -48.614 -27.042 8.765 1.00 49.41 103 GLN A O 1
ATOM 798 N N . SER A 1 104 ? -46.659 -28.120 8.584 1.00 54.12 104 SER A N 1
ATOM 799 C CA . SER A 1 104 ? -46.814 -28.755 7.271 1.00 54.12 104 SER A CA 1
ATOM 800 C C . SER A 1 104 ? -45.514 -29.444 6.825 1.00 54.12 104 SER A C 1
ATOM 802 O O . SER A 1 104 ? -44.436 -28.862 6.972 1.00 54.12 104 SER A O 1
ATOM 804 N N . PRO A 1 105 ? -45.599 -30.682 6.311 1.00 57.50 105 PRO A N 1
ATOM 805 C CA . PRO A 1 105 ? -44.468 -31.535 5.996 1.00 57.50 105 PRO A CA 1
ATOM 806 C C . PRO A 1 105 ? -44.105 -31.423 4.517 1.00 57.50 105 PRO A C 1
ATOM 808 O O . PRO A 1 105 ? -44.946 -31.693 3.677 1.00 57.50 105 PRO A O 1
ATOM 811 N N . PHE A 1 106 ? -42.853 -31.136 4.172 1.00 47.59 106 PHE A N 1
ATOM 812 C CA . PHE A 1 106 ? -42.311 -31.541 2.869 1.00 47.59 106 PHE A CA 1
ATOM 813 C C . PHE A 1 106 ? -40.800 -31.755 2.992 1.00 47.59 106 PHE A C 1
ATOM 815 O O . PHE A 1 106 ? -39.977 -30.937 2.590 1.00 47.59 106 PHE A O 1
ATOM 822 N N . MET A 1 107 ? -40.435 -32.895 3.580 1.00 49.28 107 MET A N 1
ATOM 823 C CA . MET A 1 107 ? -39.148 -33.522 3.298 1.00 49.28 107 MET A CA 1
ATOM 824 C C . MET A 1 107 ? -39.225 -34.051 1.865 1.00 49.28 107 MET A C 1
ATOM 826 O O . MET A 1 107 ? -39.764 -35.128 1.621 1.00 49.28 107 MET A O 1
ATOM 830 N N . LEU A 1 108 ? -38.743 -33.267 0.905 1.00 60.28 108 LEU A N 1
ATOM 831 C CA . LEU A 1 108 ? -38.448 -33.796 -0.420 1.00 60.28 108 LEU A CA 1
ATOM 832 C C . LEU A 1 108 ? -37.157 -34.621 -0.308 1.00 60.28 108 LEU A C 1
ATOM 834 O O . LEU A 1 108 ? -36.161 -34.097 0.202 1.00 60.28 108 LEU A O 1
ATOM 838 N N . PRO A 1 109 ? -37.134 -35.890 -0.752 1.00 56.44 109 PRO A N 1
ATOM 839 C CA . PRO A 1 109 ? -35.891 -36.633 -0.860 1.00 56.44 109 PRO A CA 1
ATOM 840 C C . PRO A 1 109 ? -35.054 -35.960 -1.945 1.00 56.44 109 PRO A C 1
ATOM 842 O O . PRO A 1 109 ? -35.402 -35.997 -3.123 1.00 56.44 109 PRO A O 1
ATOM 845 N N . VAL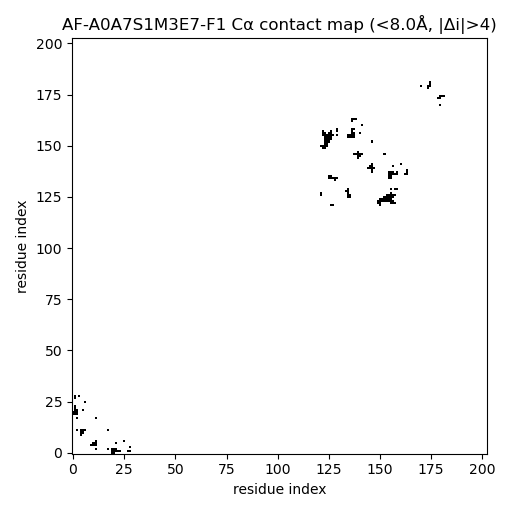 A 1 110 ? -33.972 -35.297 -1.537 1.00 59.28 110 VAL A N 1
ATOM 846 C CA . VAL A 1 110 ? -32.946 -34.817 -2.463 1.00 59.28 110 VAL A CA 1
ATOM 847 C C . VAL A 1 110 ? -32.411 -36.057 -3.182 1.00 59.28 110 VAL A C 1
ATOM 849 O O . VAL A 1 110 ? -31.884 -36.944 -2.503 1.00 59.28 110 VAL A O 1
ATOM 852 N N . PRO A 1 111 ? -32.558 -36.178 -4.513 1.00 56.81 111 PRO A N 1
ATOM 853 C CA . PRO A 1 111 ? -31.929 -37.265 -5.239 1.00 56.81 111 PRO A CA 1
ATOM 854 C C . PRO A 1 111 ? -30.421 -37.154 -5.019 1.00 56.81 111 PRO A C 1
ATOM 856 O O . PRO A 1 111 ? -29.808 -36.135 -5.346 1.00 56.81 111 PRO A O 1
ATOM 859 N N . LEU A 1 112 ? -29.833 -38.191 -4.422 1.00 54.44 112 LEU A N 1
ATOM 860 C CA . LEU A 1 112 ? -28.395 -38.417 -4.440 1.00 54.44 112 LEU A CA 1
ATOM 861 C C . LEU A 1 112 ? -27.975 -38.720 -5.888 1.00 54.44 112 LEU A C 1
ATOM 863 O O . LEU A 1 112 ? -27.687 -39.861 -6.226 1.00 54.44 112 LEU A O 1
ATOM 867 N N . ASP A 1 113 ? -27.903 -37.698 -6.735 1.00 54.88 113 ASP A N 1
ATOM 868 C CA . ASP A 1 113 ? -27.064 -37.728 -7.935 1.00 54.88 113 ASP A CA 1
ATOM 869 C C . ASP A 1 113 ? -25.699 -37.137 -7.571 1.00 54.88 113 ASP A C 1
ATOM 871 O O . ASP A 1 113 ? -25.321 -36.018 -7.914 1.00 54.88 113 ASP A O 1
ATOM 875 N N . LEU A 1 114 ? -24.963 -37.924 -6.784 1.00 56.53 114 LEU A N 1
ATOM 876 C CA . LEU A 1 114 ? -23.623 -37.637 -6.269 1.00 56.53 114 LEU A CA 1
ATOM 877 C C . LEU A 1 114 ? -22.510 -38.018 -7.266 1.00 56.53 114 LEU A C 1
ATOM 879 O O . LEU A 1 114 ? -21.385 -38.289 -6.860 1.00 56.53 114 LEU A O 1
ATOM 883 N N . ALA A 1 115 ? -22.763 -38.074 -8.575 1.00 53.84 115 ALA A N 1
ATOM 884 C CA . ALA A 1 115 ? -21.771 -38.660 -9.481 1.00 53.84 115 ALA A CA 1
ATOM 885 C C . ALA A 1 115 ? -21.760 -38.113 -10.915 1.00 53.84 115 ALA A C 1
ATOM 887 O O . ALA A 1 115 ? -21.642 -38.902 -11.842 1.00 53.84 115 ALA A O 1
ATOM 888 N N . ALA A 1 116 ? -21.828 -36.793 -11.133 1.00 53.00 116 ALA A N 1
ATOM 889 C CA . ALA A 1 116 ? -21.430 -36.218 -12.431 1.00 53.00 116 ALA A CA 1
ATOM 890 C C . ALA A 1 116 ? -21.250 -34.686 -12.411 1.00 53.00 116 ALA A C 1
ATOM 892 O O . ALA A 1 116 ? -22.086 -33.983 -12.961 1.00 53.00 116 ALA A O 1
ATOM 893 N N . SER A 1 117 ? -20.174 -34.149 -11.813 1.00 52.16 117 SER A N 1
ATOM 894 C CA . SER A 1 117 ? -19.506 -32.921 -12.320 1.00 52.16 117 SER A CA 1
ATOM 895 C C . SER A 1 117 ? -18.238 -32.576 -11.515 1.00 52.16 117 SER A C 1
ATOM 897 O O . SER A 1 117 ? -18.144 -31.514 -10.902 1.00 52.16 117 SER A O 1
ATOM 899 N N . LEU A 1 118 ? -17.249 -33.476 -11.452 1.00 51.38 118 LEU A N 1
ATOM 900 C CA . LEU A 1 118 ? -15.953 -33.142 -10.828 1.00 51.38 118 LEU A CA 1
ATOM 901 C C . LEU A 1 118 ? -14.993 -32.387 -11.763 1.00 51.38 118 LEU A C 1
ATOM 903 O O . LEU A 1 118 ? -13.917 -32.002 -11.324 1.00 51.38 118 LEU A O 1
ATOM 907 N N . ASP A 1 119 ? -15.409 -32.086 -12.995 1.00 53.91 119 ASP A N 1
ATOM 908 C CA . ASP A 1 119 ? -14.572 -31.425 -14.001 1.00 53.91 119 ASP A CA 1
ATOM 909 C C . ASP A 1 119 ? -15.269 -30.216 -14.634 1.00 53.91 119 ASP A C 1
ATOM 911 O O . ASP A 1 119 ? -15.200 -30.006 -15.845 1.00 53.91 119 ASP A O 1
ATOM 915 N N . SER A 1 120 ? -15.949 -29.382 -13.839 1.00 60.31 120 SER A N 1
ATOM 916 C CA . SER A 1 120 ? -16.237 -28.034 -14.338 1.00 60.31 120 SER A CA 1
ATOM 917 C C . SER A 1 120 ? -14.893 -27.310 -14.481 1.00 60.31 120 SER A C 1
ATOM 919 O O . SER A 1 120 ? -14.206 -27.122 -13.467 1.00 60.31 120 SER A O 1
ATOM 921 N N . PRO A 1 121 ? -14.458 -26.948 -15.704 1.00 72.75 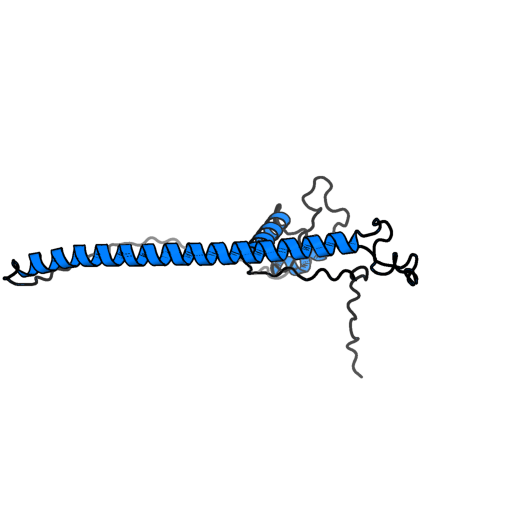121 PRO A N 1
ATOM 922 C CA . PRO A 1 121 ? -13.161 -26.325 -15.895 1.00 72.75 121 PRO A CA 1
ATOM 923 C C . PRO A 1 121 ? -13.144 -25.021 -15.103 1.00 72.75 121 PRO A C 1
ATOM 925 O O . PRO A 1 121 ? -13.936 -24.109 -15.351 1.00 72.75 121 PRO A O 1
ATOM 928 N N . LEU A 1 122 ? -12.248 -24.940 -14.116 1.00 78.31 122 LEU A N 1
ATOM 929 C CA . LEU A 1 122 ? -12.070 -23.721 -13.339 1.00 78.31 122 LEU A CA 1
ATOM 930 C C . LEU A 1 122 ? -11.825 -22.554 -14.311 1.00 78.31 122 LEU A C 1
ATOM 932 O O . LEU A 1 122 ? -10.993 -22.669 -15.214 1.00 78.31 122 LEU A O 1
ATOM 936 N N . PRO A 1 123 ? -12.475 -21.395 -14.114 1.00 85.62 123 PRO A N 1
ATOM 937 C CA . PRO A 1 123 ? -12.363 -20.266 -15.041 1.00 85.62 123 PRO A CA 1
ATOM 938 C C . PRO A 1 123 ? -10.949 -19.671 -15.088 1.00 85.62 123 PRO A C 1
ATOM 940 O O . PRO A 1 123 ? -10.640 -18.855 -15.959 1.00 85.62 123 PRO A O 1
ATOM 943 N N . SER A 1 124 ? -10.097 -20.045 -14.129 1.00 91.69 124 SER A N 1
ATOM 944 C CA . SER A 1 124 ? -8.660 -19.814 -14.164 1.00 91.69 124 SER A CA 1
ATOM 945 C C . SER A 1 124 ? -7.894 -20.765 -13.243 1.00 91.69 124 SER A C 1
ATOM 947 O O . SER A 1 124 ? -8.412 -21.165 -12.197 1.00 91.69 124 SER A O 1
ATOM 949 N N . THR A 1 125 ? -6.620 -21.036 -13.548 1.00 90.38 125 THR A N 1
ATOM 950 C CA . THR A 1 125 ? -5.698 -21.771 -12.657 1.00 90.38 125 THR A CA 1
ATOM 951 C C . THR A 1 125 ? -5.644 -21.153 -11.253 1.00 90.38 125 THR A C 1
ATOM 953 O O . THR A 1 125 ? -5.622 -21.855 -10.244 1.00 90.38 125 THR A O 1
ATOM 956 N N . GLY A 1 126 ? -5.693 -19.819 -11.162 1.00 89.56 126 GLY A N 1
ATOM 957 C CA . GLY A 1 126 ? -5.703 -19.091 -9.890 1.00 89.56 126 GLY A CA 1
ATOM 958 C C . GLY A 1 126 ? -6.980 -19.240 -9.054 1.00 89.56 126 GLY A C 1
ATOM 959 O O . GLY A 1 126 ? -7.014 -18.762 -7.916 1.00 89.56 126 GLY A O 1
ATOM 960 N N . SER A 1 127 ? -8.024 -19.876 -9.591 1.00 92.00 127 SER A N 1
ATOM 961 C CA . SER A 1 127 ? -9.301 -20.103 -8.904 1.00 92.00 127 SER A CA 1
ATOM 962 C C . SER A 1 127 ? -9.313 -21.376 -8.044 1.00 92.00 127 SER A C 1
ATOM 964 O O . SER A 1 127 ? -10.228 -21.544 -7.244 1.00 92.00 127 SER A O 1
ATOM 966 N N . ALA A 1 128 ? -8.270 -22.216 -8.107 1.00 90.94 128 ALA A N 1
ATOM 967 C CA . ALA A 1 128 ? -8.175 -23.468 -7.342 1.00 90.94 128 ALA A CA 1
ATOM 968 C C . ALA A 1 128 ? -8.328 -23.287 -5.817 1.00 90.94 128 ALA A C 1
ATOM 970 O O . ALA A 1 128 ? -8.903 -24.126 -5.134 1.00 90.94 128 ALA A O 1
ATOM 971 N N . LEU A 1 129 ? -7.855 -22.161 -5.268 1.00 90.12 129 LEU A N 1
ATOM 972 C CA . LEU A 1 129 ? -7.954 -21.852 -3.834 1.00 90.12 129 LEU A CA 1
ATOM 973 C C . LEU A 1 129 ? -9.138 -20.936 -3.487 1.00 90.12 129 LEU A C 1
ATOM 975 O O . LEU A 1 129 ? -9.167 -20.374 -2.390 1.00 90.12 129 LEU A O 1
ATOM 979 N N . HIS A 1 130 ? -10.098 -20.748 -4.399 1.00 94.31 130 HIS A N 1
ATOM 980 C CA . HIS A 1 130 ? -11.235 -19.853 -4.178 1.00 94.31 130 HIS A CA 1
ATOM 981 C C . HIS A 1 130 ? -12.113 -20.301 -3.010 1.00 94.31 130 HIS A C 1
ATOM 983 O O . HIS A 1 130 ? -12.333 -19.504 -2.101 1.00 94.31 130 HIS A O 1
ATOM 989 N N . ALA A 1 131 ? -12.499 -21.580 -2.973 1.00 91.00 131 ALA A N 1
ATOM 990 C CA . ALA A 1 131 ? -13.333 -22.146 -1.909 1.00 91.00 131 ALA A CA 1
ATOM 991 C C . ALA A 1 131 ? -12.718 -21.986 -0.505 1.00 91.00 131 ALA A C 1
ATOM 993 O O . ALA A 1 131 ? -13.430 -21.837 0.479 1.00 91.00 131 ALA A O 1
ATOM 994 N N . SER A 1 132 ? -11.383 -21.943 -0.409 1.00 91.75 132 SER A N 1
ATOM 995 C CA . SER A 1 132 ? -10.670 -21.730 0.860 1.00 91.75 132 SER A CA 1
ATOM 996 C C . SER A 1 132 ? -10.489 -20.253 1.246 1.00 91.75 132 SER A C 1
ATOM 998 O O . SER A 1 132 ? -9.848 -19.954 2.251 1.00 91.75 132 SER A O 1
ATOM 1000 N N . GLY A 1 133 ? -10.934 -19.308 0.411 1.00 91.31 133 GLY A N 1
ATOM 1001 C CA . GLY A 1 133 ? -10.725 -17.866 0.597 1.00 91.31 133 GLY A CA 1
ATOM 1002 C C . GLY A 1 133 ? -9.284 -17.380 0.363 1.00 91.31 133 GLY A C 1
ATOM 1003 O O . GLY A 1 133 ? -9.059 -16.177 0.203 1.00 91.31 133 GLY A O 1
ATOM 1004 N N . LYS A 1 134 ? -8.307 -18.292 0.248 1.00 89.81 134 LYS A N 1
ATOM 1005 C CA . LYS A 1 134 ? -6.870 -18.004 0.045 1.00 89.81 134 LYS A CA 1
ATOM 1006 C C . LYS A 1 134 ? -6.506 -17.613 -1.392 1.00 89.81 134 LYS A C 1
ATOM 1008 O O . LYS A 1 134 ? -5.336 -17.397 -1.708 1.00 89.81 134 LYS A O 1
ATOM 1013 N N . CYS A 1 135 ? -7.493 -17.517 -2.276 1.00 94.44 135 CYS A N 1
ATOM 1014 C CA . CYS A 1 135 ? -7.304 -17.084 -3.653 1.00 94.44 135 CYS A CA 1
ATOM 1015 C C . CYS A 1 135 ? -6.773 -15.643 -3.763 1.00 94.44 135 CYS A C 1
ATOM 1017 O O . CYS A 1 135 ? -6.834 -14.848 -2.823 1.00 94.44 135 CYS A O 1
ATOM 1019 N N . ARG A 1 136 ? -6.252 -15.285 -4.942 1.00 92.94 136 ARG A N 1
ATOM 1020 C CA . ARG A 1 136 ? -5.834 -13.913 -5.270 1.00 92.94 136 ARG A CA 1
ATOM 1021 C C . ARG A 1 136 ? -6.697 -13.396 -6.420 1.00 92.94 136 ARG A C 1
ATOM 1023 O O . ARG A 1 136 ? -6.492 -13.886 -7.528 1.00 92.94 136 ARG A O 1
ATOM 1030 N N . PRO A 1 137 ? -7.626 -12.448 -6.199 1.00 95.44 137 PRO A N 1
ATOM 1031 C CA . PRO A 1 137 ? -8.524 -11.970 -7.251 1.00 95.44 137 PRO A CA 1
ATOM 1032 C C . PRO A 1 137 ? -7.751 -11.352 -8.421 1.00 95.44 137 PRO A C 1
ATOM 1034 O O . PRO A 1 137 ? -6.739 -10.673 -8.223 1.00 95.44 137 PRO A O 1
ATOM 1037 N N . CYS A 1 138 ? -8.227 -11.590 -9.642 1.00 95.56 138 CYS A N 1
ATOM 1038 C CA . CYS A 1 138 ? -7.656 -11.014 -10.855 1.00 95.56 138 CYS A CA 1
ATOM 1039 C C . CYS A 1 138 ? -7.964 -9.518 -10.956 1.00 95.56 138 CYS A C 1
ATOM 1041 O O . CYS A 1 138 ? -9.101 -9.087 -10.782 1.00 95.56 138 CYS A O 1
ATOM 1043 N N . ALA A 1 139 ? -6.948 -8.717 -11.286 1.00 94.38 139 ALA A N 1
ATOM 1044 C CA . ALA A 1 139 ? -7.100 -7.272 -11.460 1.00 94.38 139 ALA A CA 1
ATOM 1045 C C . ALA A 1 139 ? -7.815 -6.867 -12.756 1.00 94.38 139 ALA A C 1
ATOM 1047 O O . ALA A 1 139 ? -8.277 -5.730 -12.860 1.00 94.38 139 ALA A O 1
ATOM 1048 N N . TRP A 1 140 ? -7.883 -7.776 -13.730 1.00 95.19 140 TRP A N 1
ATOM 1049 C CA . TRP A 1 140 ? -8.362 -7.487 -15.082 1.00 95.19 140 TRP A CA 1
ATOM 1050 C C . TRP A 1 140 ? -9.707 -8.126 -15.415 1.00 95.19 140 TRP A C 1
ATOM 1052 O O . TRP A 1 140 ? -10.370 -7.651 -16.322 1.00 95.19 140 TRP A O 1
ATOM 1062 N N . PHE A 1 141 ? -10.132 -9.151 -14.672 1.00 95.38 141 PHE A N 1
ATOM 1063 C CA . PHE A 1 141 ? -11.352 -9.902 -14.977 1.00 95.38 141 PHE A CA 1
ATOM 1064 C C . PHE A 1 141 ? -12.614 -9.022 -15.003 1.00 95.38 141 PHE A C 1
ATOM 1066 O O . PHE A 1 141 ? -13.372 -9.092 -15.957 1.00 95.38 141 PHE A O 1
ATOM 1073 N N . TRP A 1 142 ? -12.767 -8.127 -14.022 1.00 94.94 142 TRP A N 1
ATOM 1074 C CA . TRP A 1 142 ? -13.899 -7.191 -13.920 1.00 94.94 142 TRP A CA 1
ATOM 1075 C C . TRP A 1 142 ? -13.665 -5.835 -14.605 1.00 94.94 142 TRP A C 1
ATOM 1077 O O . TRP A 1 142 ? -14.360 -4.865 -14.323 1.00 94.94 142 TRP A O 1
ATOM 1087 N N . LYS A 1 143 ? -12.630 -5.706 -15.442 1.00 92.94 143 LYS A N 1
ATOM 1088 C CA . LYS A 1 143 ? -12.446 -4.502 -16.267 1.00 92.94 143 LYS A CA 1
ATOM 1089 C C . LYS A 1 143 ? -13.149 -4.697 -17.604 1.00 92.94 143 LYS A C 1
ATOM 1091 O O . LYS A 1 143 ? -13.308 -5.824 -18.047 1.00 92.94 143 LYS A O 1
ATOM 1096 N N . GLU A 1 144 ? -13.440 -3.597 -18.293 1.00 92.31 144 GLU A N 1
ATOM 1097 C CA . GLU A 1 144 ? -14.079 -3.600 -19.621 1.00 92.31 144 GLU A CA 1
ATOM 1098 C C . GLU A 1 144 ? -13.381 -4.523 -20.631 1.00 92.31 144 GLU A C 1
ATOM 1100 O O . GLU A 1 144 ? -14.033 -5.227 -21.390 1.00 92.31 144 GLU A O 1
ATOM 1105 N N . LYS A 1 145 ? -12.042 -4.562 -20.613 1.00 92.62 145 LYS A N 1
ATOM 1106 C CA . LYS A 1 145 ? -11.246 -5.421 -21.508 1.00 92.62 145 LYS A CA 1
ATOM 1107 C C . LYS A 1 145 ? -11.191 -6.895 -21.083 1.00 92.62 145 LYS A C 1
ATOM 1109 O O . LYS A 1 145 ? -10.717 -7.719 -21.857 1.00 92.62 145 LYS A O 1
ATOM 1114 N N . GLY A 1 146 ? -11.604 -7.220 -19.858 1.00 92.75 146 GLY A N 1
ATOM 1115 C CA . GLY A 1 146 ? -11.471 -8.556 -19.282 1.00 92.75 146 GLY A CA 1
ATOM 1116 C C . GLY A 1 146 ? -10.019 -9.010 -19.074 1.00 92.75 146 GLY A C 1
ATOM 1117 O O . GLY A 1 146 ? -9.047 -8.287 -19.320 1.00 92.75 146 GLY A O 1
ATOM 1118 N N . CYS A 1 147 ? -9.853 -10.237 -18.573 1.00 95.00 147 CYS A N 1
ATOM 1119 C CA . CYS A 1 147 ? -8.536 -10.851 -18.431 1.00 95.00 147 CYS A CA 1
ATOM 1120 C C . CYS A 1 147 ? -8.108 -11.538 -19.734 1.00 95.00 147 CYS A C 1
ATOM 1122 O O . CYS A 1 147 ? -8.735 -12.505 -20.155 1.00 95.00 147 CYS A O 1
ATOM 1124 N N . LEU A 1 148 ? -6.980 -11.110 -20.306 1.00 94.50 148 LEU A N 1
ATOM 1125 C CA . LEU A 1 148 ? -6.431 -11.685 -21.543 1.00 94.50 148 LEU A CA 1
ATOM 1126 C C . LEU A 1 148 ? -5.886 -13.114 -21.377 1.00 94.50 148 LEU A C 1
ATOM 1128 O O . LEU A 1 148 ? -5.761 -13.841 -22.352 1.00 94.50 148 LEU A O 1
ATOM 1132 N N . ASN A 1 149 ? -5.564 -13.524 -20.146 1.00 91.12 149 ASN A N 1
ATOM 1133 C CA . ASN A 1 149 ? -4.960 -14.832 -19.872 1.00 91.12 149 ASN A CA 1
ATOM 1134 C C . ASN A 1 149 ? -5.992 -15.972 -19.797 1.00 91.12 149 ASN A C 1
ATOM 1136 O O . ASN A 1 149 ? -5.595 -17.131 -19.692 1.00 91.12 149 ASN A O 1
ATOM 1140 N N . GLY A 1 150 ? -7.296 -15.660 -19.797 1.00 90.38 150 GLY A N 1
ATOM 1141 C CA . GLY A 1 150 ? -8.371 -16.656 -19.745 1.00 90.38 150 GLY A CA 1
ATOM 1142 C C . GLY A 1 150 ? -8.167 -17.710 -18.648 1.00 90.38 150 GLY A C 1
ATOM 1143 O O . GLY A 1 150 ? -7.862 -17.374 -17.499 1.00 90.38 150 GLY A O 1
ATOM 1144 N N . GLN A 1 151 ? -8.281 -18.987 -19.022 1.00 91.25 151 GLN A N 1
ATOM 1145 C CA . GLN A 1 151 ? -8.107 -20.128 -18.113 1.00 91.25 151 GLN A CA 1
ATOM 1146 C C . GLN A 1 151 ? -6.670 -20.275 -17.575 1.00 91.25 151 GLN A C 1
ATOM 1148 O O . GLN A 1 151 ? -6.481 -20.760 -16.462 1.00 91.25 151 GLN A O 1
ATOM 1153 N N . ALA A 1 152 ? -5.657 -19.787 -18.300 1.00 91.12 152 ALA A N 1
ATOM 1154 C CA . ALA A 1 152 ? -4.254 -19.825 -17.873 1.00 91.12 152 ALA A CA 1
ATOM 1155 C C . ALA A 1 152 ? -3.899 -18.719 -16.856 1.00 91.12 152 ALA A C 1
ATOM 1157 O O . ALA A 1 152 ? -2.749 -18.583 -16.431 1.00 91.12 152 ALA A O 1
ATOM 1158 N N . CYS A 1 153 ? -4.865 -17.885 -16.456 1.00 94.31 153 CYS A N 1
ATOM 1159 C CA . CYS A 1 153 ? -4.624 -16.829 -15.485 1.00 94.31 153 CYS A CA 1
ATOM 1160 C C . CYS A 1 153 ? -4.254 -17.406 -14.104 1.00 94.31 153 CYS A C 1
ATOM 1162 O O . CYS A 1 153 ? -5.016 -18.145 -13.482 1.00 94.31 153 CYS A O 1
ATOM 1164 N N . ALA A 1 154 ? -3.115 -16.982 -13.553 1.00 94.19 154 ALA A N 1
ATOM 1165 C CA . ALA A 1 154 ? -2.689 -17.340 -12.194 1.00 94.19 154 ALA A CA 1
ATOM 1166 C C . ALA A 1 154 ? -3.495 -16.633 -11.079 1.00 94.19 154 ALA A C 1
ATOM 1168 O O . ALA A 1 154 ? -3.210 -16.796 -9.891 1.00 94.19 154 ALA A O 1
ATOM 1169 N N . HIS A 1 155 ? -4.491 -15.822 -11.445 1.00 94.25 155 HIS A N 1
ATOM 1170 C CA . HIS A 1 155 ? -5.366 -15.103 -10.525 1.00 94.25 155 HIS A CA 1
ATOM 1171 C C . HIS A 1 155 ? -6.805 -15.596 -10.627 1.00 94.25 155 HIS A C 1
ATOM 1173 O O . HIS A 1 155 ? -7.245 -16.059 -11.671 1.00 94.25 155 HIS A O 1
ATOM 1179 N N . CYS A 1 156 ? -7.545 -15.474 -9.534 1.00 95.62 156 CYS A N 1
ATOM 1180 C CA . CYS A 1 156 ? -8.905 -15.965 -9.391 1.00 95.62 156 CYS A CA 1
ATOM 1181 C C . CYS A 1 156 ? -9.902 -15.127 -10.200 1.00 95.62 156 CYS A C 1
ATOM 1183 O O . CYS A 1 156 ? -9.928 -13.899 -10.070 1.00 95.62 156 CYS A O 1
ATOM 1185 N N . HIS A 1 157 ? -10.721 -15.811 -10.999 1.00 95.19 157 HIS A N 1
ATOM 1186 C CA . HIS A 1 157 ? -11.836 -15.247 -11.769 1.00 95.19 157 HIS A CA 1
ATOM 1187 C C . HIS A 1 157 ? -13.199 -15.494 -11.101 1.00 95.19 157 HIS A C 1
ATOM 1189 O O . HIS A 1 157 ? -14.173 -14.860 -11.470 1.00 95.19 157 HIS A O 1
ATOM 1195 N N . LEU A 1 158 ? -13.268 -16.348 -10.072 1.00 94.88 158 LEU A N 1
ATOM 1196 C CA . LEU A 1 158 ? -14.499 -16.613 -9.310 1.00 94.88 158 LEU A CA 1
ATOM 1197 C C . LEU A 1 158 ? -14.837 -15.534 -8.267 1.00 94.88 158 LEU A C 1
ATOM 1199 O O . LEU A 1 158 ? -15.922 -15.529 -7.700 1.00 94.88 158 LEU A O 1
ATOM 1203 N N . CYS A 1 159 ? -13.903 -14.631 -7.961 1.00 95.44 159 CYS A N 1
ATOM 1204 C CA . CYS A 1 159 ? -14.159 -13.568 -6.990 1.00 95.44 159 CYS A CA 1
ATOM 1205 C C . CYS A 1 159 ? -15.169 -12.556 -7.545 1.00 95.44 159 CYS A C 1
ATOM 1207 O O . CYS A 1 159 ? -14.992 -12.154 -8.693 1.00 95.44 159 CYS A O 1
ATOM 1209 N N . PRO A 1 160 ? -16.130 -12.071 -6.737 1.00 94.19 160 PRO A N 1
ATOM 1210 C CA . PRO A 1 160 ? -17.105 -11.081 -7.183 1.00 94.19 160 PRO A CA 1
ATOM 1211 C C . PRO A 1 160 ? -16.447 -9.739 -7.521 1.00 94.19 160 PRO A C 1
ATOM 1213 O O . PRO A 1 160 ? -15.304 -9.454 -7.126 1.00 94.19 160 PRO A O 1
ATOM 1216 N N . GLU A 1 161 ? -17.179 -8.895 -8.246 1.00 93.81 161 GLU A N 1
ATOM 1217 C CA . GLU A 1 161 ? -16.728 -7.542 -8.542 1.00 93.81 161 GLU A CA 1
ATOM 1218 C C . GLU A 1 161 ? -16.449 -6.773 -7.242 1.00 93.81 161 GLU A C 1
ATOM 1220 O O . GLU A 1 161 ? -17.162 -6.874 -6.247 1.00 93.81 161 GLU A O 1
ATOM 1225 N N . GLY A 1 162 ? -15.355 -6.012 -7.224 1.00 93.19 162 GLY A N 1
ATOM 1226 C CA . GLY A 1 162 ? -14.979 -5.219 -6.057 1.00 93.19 162 GLY A CA 1
ATOM 1227 C C . GLY A 1 162 ? -14.220 -5.987 -4.973 1.00 93.19 162 GLY A C 1
ATOM 1228 O O . GLY A 1 162 ? -13.608 -5.331 -4.133 1.00 93.19 162 GLY A O 1
ATOM 1229 N N . GLU A 1 163 ? -14.110 -7.319 -5.032 1.00 94.56 163 GLU A N 1
ATOM 1230 C CA . GLU A 1 163 ? -13.373 -8.111 -4.030 1.00 94.56 163 GLU A CA 1
ATOM 1231 C C . GLU A 1 163 ? -11.901 -7.682 -3.911 1.00 94.56 163 GLU A C 1
ATOM 1233 O O . GLU A 1 163 ? -11.341 -7.563 -2.821 1.00 94.56 163 GLU A O 1
ATOM 1238 N N . LEU A 1 164 ? -11.268 -7.345 -5.039 1.00 92.94 164 LEU A N 1
ATOM 1239 C CA . LEU A 1 164 ? -9.912 -6.795 -5.043 1.00 92.94 164 LEU A CA 1
ATOM 1240 C C . LEU A 1 164 ? -9.824 -5.466 -4.272 1.00 92.94 164 LEU A C 1
ATOM 1242 O O . LEU A 1 164 ? -8.869 -5.241 -3.524 1.00 92.94 164 LEU A O 1
ATOM 1246 N N . LYS A 1 165 ? -10.814 -4.582 -4.456 1.00 92.62 165 LYS A N 1
ATOM 1247 C CA . LYS A 1 165 ? -10.890 -3.294 -3.753 1.00 92.62 165 LYS A CA 1
ATOM 1248 C C . LYS A 1 165 ? -11.177 -3.522 -2.268 1.00 92.62 165 LYS A C 1
ATOM 1250 O O . LYS A 1 165 ? -10.536 -2.886 -1.436 1.00 92.62 165 LYS A O 1
ATOM 1255 N N . ASN A 1 166 ? -12.075 -4.451 -1.944 1.00 94.88 166 ASN A N 1
ATOM 1256 C CA . ASN A 1 166 ? -12.437 -4.806 -0.578 1.00 94.88 166 ASN A CA 1
ATOM 1257 C C . ASN A 1 166 ? -11.222 -5.325 0.203 1.00 94.88 166 ASN A C 1
ATOM 1259 O O . ASN A 1 166 ? -10.839 -4.743 1.215 1.00 94.88 166 ASN A O 1
ATOM 1263 N N . ARG A 1 167 ? -10.503 -6.316 -0.338 1.00 93.19 167 ARG A N 1
ATOM 1264 C CA . ARG A 1 167 ? -9.273 -6.844 0.279 1.00 93.19 167 ARG A CA 1
ATOM 1265 C C . ARG A 1 167 ? -8.196 -5.780 0.468 1.00 93.19 167 ARG A C 1
ATOM 1267 O O . ARG A 1 167 ? -7.469 -5.815 1.460 1.00 93.19 167 ARG A O 1
ATOM 1274 N N . LYS A 1 168 ? -8.082 -4.827 -0.463 1.00 92.31 168 LYS A N 1
ATOM 1275 C CA . LYS A 1 168 ? -7.152 -3.699 -0.326 1.00 92.31 168 LYS A CA 1
ATOM 1276 C C . LYS A 1 168 ? -7.544 -2.797 0.846 1.00 92.31 168 LYS A C 1
ATOM 1278 O O . LYS A 1 168 ? -6.671 -2.475 1.643 1.00 92.31 168 LYS A O 1
ATOM 1283 N N . LYS A 1 169 ? -8.828 -2.443 0.970 1.00 94.12 169 LYS A N 1
ATOM 1284 C CA . LYS A 1 169 ? -9.345 -1.640 2.089 1.00 94.12 169 LYS A CA 1
ATOM 1285 C C . LYS A 1 169 ? -9.149 -2.347 3.427 1.00 94.12 169 LYS A C 1
ATOM 1287 O O . LYS A 1 169 ? -8.583 -1.752 4.329 1.00 94.12 169 LYS A O 1
ATOM 1292 N N . VAL A 1 170 ? -9.523 -3.624 3.535 1.00 93.69 170 VAL A N 1
ATOM 1293 C CA . VAL A 1 170 ? -9.330 -4.422 4.762 1.00 93.69 170 VAL A CA 1
ATOM 1294 C C . VAL A 1 170 ? -7.858 -4.450 5.168 1.00 93.69 170 VAL A C 1
ATOM 1296 O O . VAL A 1 170 ? -7.525 -4.196 6.323 1.00 93.69 170 VAL A O 1
ATOM 1299 N N . LYS A 1 171 ? -6.957 -4.691 4.208 1.00 89.88 171 LYS A N 1
ATOM 1300 C CA . LYS A 1 171 ? -5.512 -4.673 4.453 1.00 89.88 171 LYS A CA 1
ATOM 1301 C C . LYS A 1 171 ? -5.017 -3.298 4.906 1.00 89.88 171 LYS A C 1
ATOM 1303 O O . LYS A 1 171 ? -4.184 -3.224 5.800 1.00 89.88 171 LYS A O 1
ATOM 1308 N N . GLU A 1 172 ? -5.498 -2.226 4.285 1.00 91.50 172 GLU A N 1
ATOM 1309 C CA . GLU A 1 172 ? -5.130 -0.855 4.641 1.00 91.50 172 GLU A CA 1
ATOM 1310 C C . GLU A 1 172 ? -5.620 -0.484 6.043 1.00 91.50 172 GLU A C 1
ATOM 1312 O O . GLU A 1 172 ? -4.847 0.052 6.833 1.00 91.50 172 GLU A O 1
ATOM 1317 N N . THR A 1 173 ? -6.860 -0.833 6.387 1.00 92.88 173 THR A N 1
ATOM 1318 C CA . THR A 1 173 ? -7.403 -0.640 7.735 1.00 92.88 173 THR A CA 1
ATOM 1319 C C . THR A 1 173 ? -6.596 -1.429 8.762 1.00 92.88 173 THR A C 1
ATOM 1321 O O . THR A 1 173 ? -6.186 -0.853 9.763 1.00 92.88 173 THR A O 1
ATOM 1324 N N . ALA A 1 174 ? -6.276 -2.700 8.487 1.00 91.75 174 ALA A N 1
ATOM 1325 C CA . ALA A 1 174 ? -5.436 -3.522 9.362 1.00 91.75 174 ALA A CA 1
ATOM 1326 C C . ALA A 1 174 ? -4.033 -2.922 9.568 1.00 91.75 174 ALA A C 1
ATOM 1328 O O . ALA A 1 174 ? -3.486 -2.995 10.665 1.00 91.75 174 ALA A O 1
ATOM 1329 N N . MET A 1 175 ? -3.458 -2.295 8.535 1.00 89.06 175 MET A N 1
ATOM 1330 C CA . MET A 1 175 ? -2.195 -1.560 8.659 1.00 89.06 175 MET A CA 1
ATOM 1331 C C . MET A 1 175 ? -2.345 -0.280 9.485 1.00 89.06 175 MET A C 1
ATOM 1333 O O . MET A 1 175 ? -1.475 0.015 10.297 1.00 89.06 175 MET A O 1
ATOM 1337 N N . ARG A 1 176 ? -3.441 0.466 9.304 1.00 91.62 176 ARG A N 1
ATOM 1338 C CA . ARG A 1 176 ? -3.708 1.720 10.027 1.00 91.62 176 ARG A CA 1
ATOM 1339 C C . ARG A 1 176 ? -3.887 1.498 11.529 1.00 91.62 176 ARG A C 1
ATOM 1341 O O . ARG A 1 176 ? -3.403 2.310 12.303 1.00 91.62 176 ARG A O 1
ATOM 1348 N N . ILE A 1 177 ? -4.539 0.405 11.928 1.00 94.12 177 ILE A N 1
ATOM 1349 C CA . ILE A 1 177 ? -4.764 0.058 13.343 1.00 94.12 177 ILE A CA 1
ATOM 1350 C C . ILE A 1 177 ? -3.619 -0.763 13.962 1.00 94.12 177 ILE A C 1
ATOM 1352 O O . ILE A 1 177 ? -3.736 -1.223 15.090 1.00 94.12 177 ILE A O 1
ATOM 1356 N N . GLY A 1 178 ? -2.535 -1.018 13.221 1.00 89.44 178 GLY A N 1
ATOM 1357 C CA . GLY A 1 178 ? -1.383 -1.778 13.719 1.00 89.44 178 GLY A CA 1
ATOM 1358 C C . GLY A 1 178 ? -1.565 -3.302 13.789 1.00 89.44 178 GLY A C 1
ATOM 1359 O O . GLY A 1 178 ? -0.621 -3.998 14.151 1.00 89.44 178 GLY A O 1
ATOM 1360 N N . ALA A 1 179 ? -2.714 -3.847 13.377 1.00 90.12 179 ALA A N 1
ATOM 1361 C CA . ALA A 1 179 ? -2.969 -5.292 13.336 1.00 90.12 179 ALA A CA 1
ATOM 1362 C C . ALA A 1 179 ? -2.138 -6.032 12.267 1.00 90.12 179 ALA A C 1
ATOM 1364 O O . ALA A 1 179 ? -1.962 -7.247 12.337 1.00 90.12 179 ALA A O 1
ATOM 1365 N N . LEU A 1 180 ? -1.623 -5.314 11.261 1.00 83.38 180 LEU A N 1
ATOM 1366 C CA . LEU A 1 180 ? -0.735 -5.866 10.242 1.00 83.38 180 LEU A CA 1
ATOM 1367 C C . LEU A 1 180 ? 0.436 -4.921 9.972 1.00 83.38 180 LEU A C 1
ATOM 1369 O O . LEU A 1 180 ? 0.260 -3.830 9.436 1.00 83.38 180 LEU A O 1
ATOM 1373 N N . MET A 1 181 ? 1.657 -5.366 10.263 1.00 79.25 181 MET A N 1
ATOM 1374 C CA . MET A 1 181 ? 2.857 -4.615 9.896 1.00 79.25 181 MET A CA 1
ATOM 1375 C C . MET A 1 181 ? 3.114 -4.693 8.382 1.00 79.25 181 MET A C 1
ATOM 1377 O O . MET A 1 181 ? 2.924 -5.753 7.768 1.00 79.25 181 MET A O 1
ATOM 1381 N N . PRO A 1 182 ? 3.569 -3.602 7.738 1.00 76.00 182 PRO A N 1
ATOM 1382 C CA . PRO A 1 182 ? 3.970 -3.657 6.343 1.00 76.00 182 PRO A CA 1
ATOM 1383 C C . PRO A 1 182 ? 5.140 -4.629 6.197 1.00 76.00 182 PRO A C 1
ATOM 1385 O O . PRO A 1 182 ? 6.170 -4.501 6.860 1.00 76.00 182 PRO A O 1
ATOM 1388 N N . ALA A 1 183 ? 5.002 -5.602 5.297 1.00 71.44 183 ALA A N 1
ATOM 1389 C CA . ALA A 1 183 ? 6.135 -6.425 4.912 1.00 71.44 183 ALA A CA 1
ATOM 1390 C C . ALA A 1 183 ? 7.247 -5.500 4.398 1.00 71.44 183 ALA A C 1
ATOM 1392 O O . ALA A 1 183 ? 7.017 -4.689 3.494 1.00 71.44 183 ALA A O 1
ATOM 1393 N N . ARG A 1 184 ? 8.448 -5.609 4.980 1.00 64.06 184 ARG A N 1
ATOM 1394 C CA . ARG A 1 184 ? 9.647 -4.941 4.465 1.00 64.06 184 ARG A CA 1
ATOM 1395 C C . ARG A 1 184 ? 9.747 -5.236 2.970 1.00 64.06 184 ARG A C 1
ATOM 1397 O O . ARG A 1 184 ? 9.802 -6.400 2.576 1.00 64.06 184 ARG A O 1
ATOM 1404 N N . HIS A 1 185 ? 9.714 -4.191 2.143 1.00 56.09 185 HIS A N 1
ATOM 1405 C CA . HIS A 1 185 ? 9.962 -4.329 0.714 1.00 56.09 185 HIS A CA 1
ATOM 1406 C C . HIS A 1 185 ? 11.373 -4.894 0.559 1.00 56.09 185 HIS A C 1
ATOM 1408 O O . HIS A 1 185 ? 12.356 -4.178 0.749 1.00 56.09 185 HIS A O 1
ATOM 1414 N N . ASN A 1 186 ? 11.470 -6.191 0.271 1.00 50.84 186 ASN A N 1
ATOM 1415 C CA . ASN A 1 186 ? 12.710 -6.776 -0.190 1.00 50.84 186 ASN A CA 1
ATOM 1416 C C . ASN A 1 186 ? 12.931 -6.215 -1.600 1.00 50.84 186 ASN A C 1
ATOM 1418 O O . ASN A 1 186 ? 12.231 -6.579 -2.540 1.00 50.84 186 ASN A O 1
ATOM 1422 N N . ILE A 1 187 ? 13.834 -5.242 -1.707 1.00 56.25 187 ILE A N 1
ATOM 1423 C CA . ILE A 1 187 ? 14.188 -4.584 -2.970 1.00 56.25 187 ILE A CA 1
ATOM 1424 C C . ILE A 1 187 ? 14.798 -5.580 -3.975 1.00 56.25 187 ILE A C 1
ATOM 1426 O O . ILE A 1 187 ? 14.808 -5.294 -5.169 1.00 56.25 187 ILE A O 1
ATOM 1430 N N . ASP A 1 188 ? 15.202 -6.770 -3.524 1.00 54.22 188 ASP A N 1
ATOM 1431 C CA . ASP A 1 188 ? 15.865 -7.790 -4.336 1.00 54.22 188 ASP A CA 1
ATOM 1432 C C . ASP A 1 188 ? 14.876 -8.730 -5.053 1.00 54.22 188 ASP A C 1
ATOM 1434 O O . ASP A 1 188 ? 15.270 -9.684 -5.725 1.00 54.22 188 ASP A O 1
ATOM 1438 N N . SER A 1 189 ? 13.565 -8.462 -5.000 1.00 53.69 189 SER A N 1
ATOM 1439 C CA . SER A 1 189 ? 12.566 -9.219 -5.765 1.00 53.69 189 SER A CA 1
ATOM 1440 C C . SER A 1 189 ? 12.478 -8.775 -7.234 1.00 53.69 189 SER A C 1
ATOM 1442 O O . SER A 1 189 ? 11.403 -8.430 -7.724 1.00 53.69 189 SER A O 1
ATOM 1444 N N . ARG A 1 190 ? 13.612 -8.811 -7.945 1.00 52.09 190 ARG A N 1
ATOM 1445 C CA . ARG A 1 190 ? 13.646 -9.008 -9.407 1.00 52.09 190 ARG A CA 1
ATOM 1446 C C . ARG A 1 190 ? 13.886 -10.476 -9.780 1.00 52.09 190 ARG A C 1
ATOM 1448 O O . ARG A 1 190 ? 13.927 -10.805 -10.958 1.00 52.09 190 ARG A O 1
ATOM 1455 N N . SER A 1 191 ? 13.997 -11.363 -8.791 1.00 43.50 191 SER A N 1
ATOM 1456 C CA . SER A 1 191 ? 14.063 -12.801 -9.034 1.00 43.50 191 SER A CA 1
ATOM 1457 C C . SER A 1 191 ? 12.644 -13.383 -9.145 1.00 43.50 191 SER A C 1
ATOM 1459 O O . SER A 1 191 ? 11.854 -13.221 -8.204 1.00 43.50 191 SER A O 1
ATOM 1461 N N . PRO A 1 192 ? 12.265 -14.021 -10.271 1.00 46.78 192 PRO A N 1
ATOM 1462 C CA . PRO A 1 192 ? 11.023 -14.777 -10.342 1.00 46.78 192 PRO A CA 1
ATOM 1463 C C . PRO A 1 192 ? 11.047 -15.847 -9.247 1.00 46.78 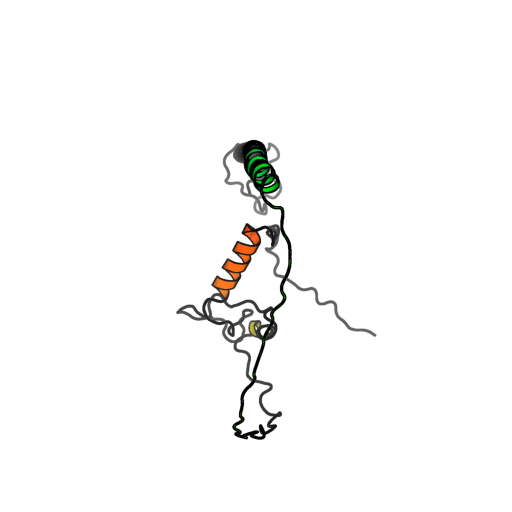192 PRO A C 1
ATOM 1465 O O . PRO A 1 192 ? 12.080 -16.456 -8.978 1.00 46.78 192 PRO A O 1
ATOM 1468 N N . ARG A 1 193 ? 9.910 -16.045 -8.572 1.00 52.16 193 ARG A N 1
ATOM 1469 C CA . ARG A 1 193 ? 9.758 -17.050 -7.514 1.00 52.16 193 ARG A CA 1
ATOM 1470 C C . ARG A 1 193 ? 9.942 -18.454 -8.101 1.00 52.16 193 ARG A C 1
ATOM 1472 O O . ARG A 1 193 ? 8.962 -19.109 -8.436 1.00 52.16 193 ARG A O 1
ATOM 1479 N N . ILE A 1 194 ? 11.182 -18.916 -8.211 1.00 52.12 194 ILE A N 1
ATOM 1480 C CA . ILE A 1 194 ? 11.500 -20.327 -8.406 1.00 52.12 194 ILE A CA 1
ATOM 1481 C C . ILE A 1 194 ? 11.327 -20.981 -7.042 1.00 52.12 194 ILE A C 1
ATOM 1483 O O . ILE A 1 194 ? 12.162 -20.859 -6.145 1.00 52.12 194 ILE A O 1
ATOM 1487 N N . VAL A 1 195 ? 10.175 -21.620 -6.865 1.00 53.41 195 VAL A N 1
ATOM 1488 C CA . VAL A 1 195 ? 9.981 -22.580 -5.786 1.00 53.41 195 VAL A CA 1
ATOM 1489 C C . VAL A 1 195 ? 10.902 -23.745 -6.132 1.00 53.41 195 VAL A C 1
ATOM 1491 O O . VAL A 1 195 ? 10.666 -24.443 -7.115 1.00 53.41 195 VAL A O 1
ATOM 1494 N N . LYS A 1 196 ? 11.998 -23.913 -5.387 1.00 47.78 196 LYS A N 1
ATOM 1495 C CA . LYS A 1 196 ? 12.809 -25.129 -5.473 1.00 47.78 196 LYS A CA 1
ATOM 1496 C C . LYS A 1 196 ? 11.933 -26.268 -4.959 1.00 47.78 196 LYS A C 1
ATOM 1498 O O . LYS A 1 196 ? 11.790 -26.438 -3.752 1.00 47.78 196 LYS A O 1
ATOM 1503 N N . ILE A 1 197 ? 11.286 -26.982 -5.873 1.00 53.12 197 ILE A N 1
ATOM 1504 C CA . ILE A 1 197 ? 10.656 -28.263 -5.575 1.00 53.12 197 ILE A CA 1
ATOM 1505 C C . ILE A 1 197 ? 11.822 -29.211 -5.299 1.00 53.12 197 ILE A C 1
ATOM 1507 O O . ILE A 1 197 ? 12.602 -29.513 -6.200 1.00 53.12 197 ILE A O 1
ATOM 1511 N N . ALA A 1 198 ? 12.000 -29.600 -4.039 1.00 51.09 198 ALA A N 1
ATOM 1512 C CA . ALA A 1 198 ? 12.890 -30.704 -3.715 1.00 51.09 198 ALA A CA 1
ATOM 1513 C C . ALA A 1 198 ? 12.300 -31.973 -4.355 1.00 51.09 198 ALA A C 1
ATOM 1515 O O . ALA A 1 198 ? 11.097 -32.204 -4.192 1.00 51.09 198 ALA A O 1
ATOM 1516 N N . PRO A 1 199 ? 13.081 -32.776 -5.096 1.00 58.22 199 PRO A N 1
ATOM 1517 C CA . PRO A 1 199 ? 12.579 -34.039 -5.601 1.00 58.22 199 PRO A CA 1
ATOM 1518 C C . PRO A 1 199 ? 12.333 -34.960 -4.406 1.00 58.22 199 PRO A C 1
ATOM 1520 O O . PRO A 1 199 ? 13.263 -35.385 -3.726 1.00 58.22 199 PRO A O 1
ATOM 1523 N N . VAL A 1 200 ? 11.061 -35.252 -4.145 1.00 57.66 200 VAL A N 1
ATOM 1524 C CA . VAL A 1 200 ? 10.673 -36.420 -3.357 1.00 57.66 200 VAL A CA 1
ATOM 1525 C C . VAL A 1 200 ? 10.824 -37.612 -4.287 1.00 57.66 200 VAL A C 1
ATOM 1527 O O . VAL A 1 200 ? 9.891 -37.964 -5.000 1.00 57.66 200 VAL A O 1
ATOM 1530 N N . LEU A 1 201 ? 12.017 -38.192 -4.320 1.00 59.53 201 LEU A N 1
ATOM 1531 C CA . LEU A 1 201 ? 12.216 -39.554 -4.792 1.00 59.53 201 LEU A CA 1
ATOM 1532 C C . LEU A 1 201 ? 13.176 -40.236 -3.831 1.00 59.53 201 LEU A C 1
ATOM 1534 O O . LEU A 1 201 ? 14.357 -39.902 -3.760 1.00 59.53 201 LEU A O 1
ATOM 1538 N N . GLY A 1 202 ? 12.609 -41.158 -3.062 1.00 54.78 202 GLY A N 1
ATOM 1539 C CA . GLY A 1 202 ? 13.368 -42.205 -2.414 1.00 54.78 202 GLY A CA 1
ATOM 1540 C C . GLY A 1 202 ? 13.825 -43.243 -3.434 1.00 54.78 202 GLY A C 1
ATOM 1541 O O . GLY A 1 202 ? 13.141 -43.498 -4.428 1.00 54.78 20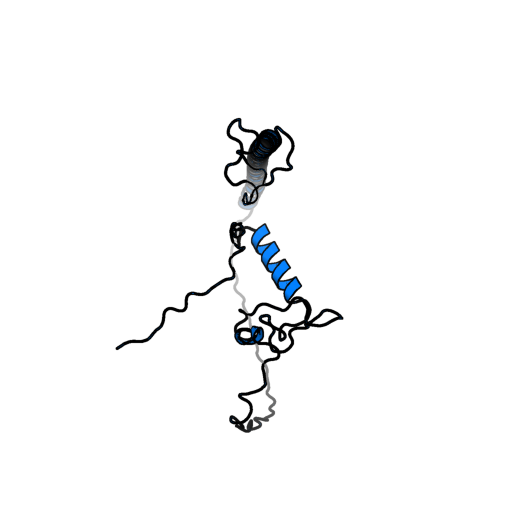2 GLY A O 1
ATOM 1542 N N . ALA A 1 203 ? 14.972 -43.831 -3.131 1.00 44.28 203 ALA A N 1
ATOM 1543 C CA . ALA A 1 203 ? 15.283 -45.240 -3.301 1.00 44.28 203 ALA A CA 1
ATOM 1544 C C . ALA A 1 203 ? 16.140 -45.633 -2.091 1.00 44.28 203 ALA A C 1
ATOM 1546 O O . ALA A 1 203 ? 17.019 -44.815 -1.729 1.00 44.28 203 ALA A O 1
#

Foldseek 3Di:
DADPACPPPVHDPCPPVDPHDNPDDPCVVVVVVVVVVVVVVVVVVVVVVVVVVVVVVVVVVVVVVVVVVVVVVVVVVVVVVPDDDDDDDDDDDDDDDDDDDDDDDDPDPDPPPVDDDPCPLFQAPQQPCVVVVPGAADPACPPPVHDPCTHDDNHHNPDDPCVNVVVVVVVVVCCVVVVDPDDPPPVPPPDDPPPPPDDPDDD

Radius of gyration: 35.2 Å; Cα contacts (8 Å, |Δi|>4): 103; chains: 1; bounding box: 87×63×82 Å